Protein AF-A0A420CJJ2-F1 (afdb_monomer_lite)

Sequence (324 aa):
MKLLRGSKLRKAKKGWVDRILINNYKPQQCCGLYFLNCHILAIFIIYKKWEPIKPMKVLTIKESELTCNRLDGGGVPIYYHNGSPFTGIVLRYYDTGELFCEEEYKDGYQEGWFRSYHKNGKKYTEYKAHNNVEYNGTYKNHFIMKEEKIDKIIISLTDVKKNGLYNPDGTYVGFDVRTEDYKENPEWNEFDFKKEVFEELLGDDFGKKDFYYEPNTWEFVVDALENKIRDVLKTMKKVPEEHTKNPMEYLKTYKNEHFDPITNRSIFYEDVKEFLGELYHYNIRENVRDKNLYYFQLFYNHLKSSFKEGFPLYITAATIEDQK

pLDDT: mean 80.11, std 23.22, range [24.59, 98.69]

Structure (mmCIF, N/CA/C/O backbone):
data_AF-A0A420CJJ2-F1
#
_entry.id   AF-A0A420CJJ2-F1
#
loop_
_atom_site.group_PDB
_atom_site.id
_atom_site.type_symbol
_atom_site.label_atom_id
_atom_site.label_alt_id
_atom_site.label_comp_id
_atom_site.label_asym_id
_atom_site.label_entity_id
_atom_site.label_seq_id
_atom_site.pdbx_PDB_ins_code
_atom_site.Cartn_x
_atom_site.Cartn_y
_atom_site.Cartn_z
_atom_site.occupancy
_atom_site.B_iso_or_equiv
_atom_site.auth_seq_id
_atom_site.auth_comp_id
_atom_site.auth_asym_id
_atom_site.auth_atom_id
_atom_site.pdbx_PDB_model_num
ATOM 1 N N . MET A 1 1 ? 39.843 58.908 25.671 1.00 39.31 1 MET A N 1
ATOM 2 C CA . MET A 1 1 ? 40.259 57.739 24.863 1.00 39.31 1 MET A CA 1
ATOM 3 C C . MET A 1 1 ? 39.741 56.476 25.536 1.00 39.31 1 MET A C 1
ATOM 5 O O . MET A 1 1 ? 40.291 56.065 26.546 1.00 39.31 1 MET A O 1
ATOM 9 N N . LYS A 1 2 ? 38.608 55.943 25.061 1.00 29.36 2 LYS A N 1
ATOM 10 C CA . LYS A 1 2 ? 37.943 54.760 25.630 1.00 29.36 2 LYS A CA 1
ATOM 11 C C . LYS A 1 2 ? 38.373 53.507 24.865 1.00 29.36 2 LYS A C 1
ATOM 13 O O . LYS A 1 2 ? 38.201 53.440 23.653 1.00 29.36 2 LYS A O 1
ATOM 18 N N . LEU A 1 3 ? 38.895 52.533 25.607 1.00 29.59 3 LEU A N 1
ATOM 19 C CA . LEU A 1 3 ? 38.973 51.122 25.234 1.00 29.59 3 LEU A CA 1
ATOM 20 C C . LEU A 1 3 ? 37.557 50.564 25.029 1.00 29.59 3 LEU A C 1
ATOM 22 O O . LEU A 1 3 ? 36.696 50.767 25.884 1.00 29.59 3 LEU A O 1
ATOM 26 N N . LEU A 1 4 ? 37.339 49.801 23.957 1.00 29.56 4 LEU A N 1
ATOM 27 C CA . LEU A 1 4 ? 36.192 48.900 23.837 1.00 29.56 4 LEU A CA 1
ATOM 28 C C . LEU A 1 4 ? 36.669 47.501 23.437 1.00 29.56 4 LEU A C 1
ATOM 30 O O . LEU A 1 4 ? 37.229 47.283 22.366 1.00 29.56 4 LEU A O 1
ATOM 34 N N . ARG A 1 5 ? 36.439 46.564 24.361 1.00 30.70 5 ARG A N 1
ATOM 35 C CA . ARG A 1 5 ? 36.446 45.112 24.166 1.00 30.70 5 ARG A CA 1
ATOM 36 C C . ARG A 1 5 ? 35.183 44.691 23.402 1.00 30.70 5 ARG A C 1
ATOM 38 O O . ARG A 1 5 ? 34.125 45.267 23.628 1.00 30.70 5 ARG A O 1
ATOM 45 N N . GLY A 1 6 ? 35.269 43.570 22.682 1.00 27.44 6 GLY A N 1
ATOM 46 C CA . GLY A 1 6 ? 34.213 42.550 22.737 1.00 27.44 6 GLY A CA 1
ATOM 47 C C . GLY A 1 6 ? 33.401 42.263 21.468 1.00 27.44 6 GLY A C 1
ATOM 48 O O . GLY A 1 6 ? 32.432 42.944 21.169 1.00 27.44 6 GLY A O 1
ATOM 49 N N . SER A 1 7 ? 33.712 41.106 20.872 1.00 28.48 7 SER A N 1
ATOM 50 C CA . SER A 1 7 ? 32.794 40.112 20.276 1.00 28.48 7 SER A CA 1
ATOM 51 C C . SER A 1 7 ? 31.912 40.479 19.068 1.00 28.48 7 SER A C 1
ATOM 53 O O . SER A 1 7 ? 30.961 41.243 19.181 1.00 28.48 7 SER A O 1
ATOM 55 N N . LYS A 1 8 ? 32.078 39.730 17.965 1.00 29.11 8 LYS A N 1
ATOM 56 C CA . LYS A 1 8 ? 31.113 38.690 17.541 1.00 29.11 8 LYS A CA 1
ATOM 57 C C . LYS A 1 8 ? 31.640 37.900 16.336 1.00 29.11 8 LYS A C 1
ATOM 59 O O . LYS A 1 8 ? 31.851 38.438 15.257 1.00 29.11 8 LYS A O 1
ATOM 64 N N . LEU A 1 9 ? 31.782 36.590 16.535 1.00 29.95 9 LEU A N 1
ATOM 65 C CA . LEU A 1 9 ? 31.821 35.586 15.476 1.00 29.95 9 LEU A CA 1
ATOM 66 C C . LEU A 1 9 ? 30.550 35.681 14.614 1.00 29.95 9 LEU A C 1
ATOM 68 O O . LEU A 1 9 ? 29.442 35.570 15.138 1.00 29.95 9 LEU A O 1
ATOM 72 N N . ARG A 1 10 ? 30.712 35.776 13.292 1.00 28.12 10 ARG A N 1
ATOM 73 C CA . ARG A 1 10 ? 29.784 35.189 12.314 1.00 28.12 10 ARG A CA 1
ATOM 74 C C . ARG A 1 10 ? 30.603 34.483 11.240 1.00 28.12 10 ARG A C 1
ATOM 76 O O . ARG A 1 10 ? 31.257 35.118 10.423 1.00 28.12 10 ARG A O 1
ATOM 83 N N . LYS A 1 11 ? 30.563 33.150 11.275 1.00 30.25 11 LYS A N 1
ATOM 84 C CA . LYS A 1 11 ? 30.949 32.280 10.161 1.00 30.25 11 LYS A CA 1
ATOM 85 C C . LYS A 1 11 ? 29.928 32.484 9.037 1.00 30.25 11 LYS A C 1
ATOM 87 O O . LYS A 1 11 ? 28.744 32.231 9.250 1.00 30.25 11 LYS A O 1
ATOM 92 N N . ALA A 1 12 ? 30.376 32.932 7.867 1.00 29.89 12 ALA A N 1
ATOM 93 C CA . ALA A 1 12 ? 29.590 32.870 6.638 1.00 29.89 12 ALA A CA 1
ATOM 94 C C . ALA A 1 12 ? 29.767 31.488 5.982 1.00 29.89 12 ALA A C 1
ATOM 96 O O . ALA A 1 12 ? 30.824 30.865 6.082 1.00 29.89 12 ALA A O 1
ATOM 97 N N . LYS A 1 13 ? 28.672 30.989 5.406 1.00 29.28 13 LYS A N 1
ATOM 98 C CA . LYS A 1 13 ? 28.441 29.617 4.940 1.00 29.28 13 LYS A CA 1
ATOM 99 C C . LYS A 1 13 ? 29.244 29.251 3.674 1.00 29.28 13 LYS A C 1
ATOM 101 O O . LYS A 1 13 ? 29.444 30.087 2.802 1.00 29.28 13 LYS A O 1
ATOM 106 N N . LYS A 1 14 ? 29.587 27.952 3.578 1.00 30.50 14 LYS A N 1
ATOM 107 C CA . LYS A 1 14 ? 29.723 27.129 2.347 1.00 30.50 14 LYS A CA 1
ATOM 108 C C . LYS A 1 14 ? 28.663 27.550 1.305 1.00 30.50 14 LYS A C 1
ATOM 110 O O . LYS A 1 14 ? 27.542 27.832 1.707 1.00 30.50 14 LYS A O 1
ATOM 115 N N . GLY A 1 15 ? 28.876 27.601 -0.006 1.00 27.09 15 GLY A N 1
ATOM 116 C CA . GLY A 1 15 ? 29.748 26.819 -0.876 1.00 27.09 15 GLY A CA 1
ATOM 117 C C . GLY A 1 15 ? 28.880 26.270 -2.018 1.00 27.09 15 GLY A C 1
ATOM 118 O O . GLY A 1 15 ? 28.175 25.294 -1.807 1.00 27.09 15 GLY A O 1
ATOM 119 N N . TRP A 1 16 ? 28.923 26.920 -3.182 1.00 26.70 16 TRP A N 1
ATOM 120 C CA . TRP A 1 16 ? 28.579 26.375 -4.501 1.00 26.70 16 TRP A CA 1
ATOM 121 C C . TRP A 1 16 ? 29.676 26.882 -5.439 1.00 26.70 16 TRP A C 1
ATOM 123 O O . TRP A 1 16 ? 29.738 28.070 -5.739 1.00 26.70 16 TRP A O 1
ATOM 133 N N . VAL A 1 17 ? 30.604 25.999 -5.800 1.00 28.16 17 VAL A N 1
ATOM 134 C CA . VAL A 1 17 ? 31.544 26.204 -6.903 1.00 28.16 17 VAL A CA 1
ATOM 135 C C . VAL A 1 17 ? 31.525 24.907 -7.688 1.00 28.16 17 VAL A C 1
ATOM 137 O O . VAL A 1 17 ? 31.925 23.856 -7.179 1.00 28.16 17 VAL A O 1
ATOM 140 N N . ASP A 1 18 ? 31.003 25.006 -8.903 1.00 29.83 18 ASP A N 1
ATOM 141 C CA . ASP A 1 18 ? 31.048 23.957 -9.902 1.00 29.83 18 ASP A CA 1
ATOM 142 C C . ASP A 1 18 ? 32.492 23.528 -10.164 1.00 29.83 18 ASP A C 1
ATOM 144 O O . ASP A 1 18 ? 33.411 24.337 -10.323 1.00 29.83 18 ASP A O 1
ATOM 148 N N . ARG A 1 19 ? 32.687 22.209 -10.186 1.00 27.06 19 ARG A N 1
ATOM 149 C CA . ARG A 1 19 ? 33.950 21.563 -10.535 1.00 27.06 19 ARG A CA 1
ATOM 150 C C . ARG A 1 19 ? 34.220 21.763 -12.022 1.00 27.06 19 ARG A C 1
ATOM 152 O O . ARG A 1 19 ? 33.673 21.039 -12.847 1.00 27.06 19 ARG A O 1
ATOM 159 N N . ILE A 1 20 ? 35.152 22.648 -12.351 1.00 27.83 20 ILE A N 1
ATOM 160 C CA . ILE A 1 20 ? 35.971 22.500 -13.556 1.00 27.83 20 ILE A CA 1
ATOM 161 C C . ILE A 1 20 ? 37.225 21.739 -13.126 1.00 27.83 20 ILE A C 1
ATOM 163 O O . ILE A 1 20 ? 38.051 22.240 -12.364 1.00 27.83 20 ILE A O 1
ATOM 167 N N . LEU A 1 21 ? 37.309 20.477 -13.548 1.00 28.06 21 LEU A N 1
ATOM 168 C CA . LEU A 1 21 ? 38.455 19.613 -13.300 1.00 28.06 21 LEU A CA 1
ATOM 169 C C . LEU A 1 21 ? 39.646 20.025 -14.172 1.00 28.06 21 LEU A C 1
ATOM 171 O O . LEU A 1 21 ? 39.542 20.245 -15.374 1.00 28.06 21 LEU A O 1
ATOM 175 N N . ILE A 1 22 ? 40.774 20.088 -13.478 1.00 33.06 22 ILE A N 1
ATOM 176 C CA . ILE A 1 22 ? 42.148 20.339 -13.893 1.00 33.06 22 ILE A CA 1
ATOM 177 C C . ILE A 1 22 ? 42.654 19.251 -14.854 1.00 33.06 22 ILE A C 1
ATOM 179 O O . ILE A 1 22 ? 42.414 18.070 -14.626 1.00 33.06 22 ILE A O 1
ATOM 183 N N . ASN A 1 23 ? 43.450 19.649 -15.849 1.00 25.92 23 ASN A N 1
ATOM 184 C CA . ASN A 1 23 ? 44.613 18.900 -16.349 1.00 25.92 23 ASN A CA 1
ATOM 185 C C . ASN A 1 23 ? 45.574 19.928 -16.974 1.00 25.92 23 ASN A C 1
ATOM 187 O O . ASN A 1 23 ? 45.262 20.536 -17.988 1.00 25.92 23 ASN A O 1
ATOM 191 N N . ASN A 1 24 ? 46.588 20.385 -16.244 1.00 26.39 24 ASN A N 1
ATOM 192 C CA . ASN A 1 24 ? 47.896 19.767 -15.984 1.00 26.39 24 ASN A CA 1
ATOM 193 C C . ASN A 1 24 ? 48.987 20.432 -16.840 1.00 26.39 24 ASN A C 1
ATOM 195 O O . ASN A 1 24 ? 49.072 20.269 -18.052 1.00 26.39 24 ASN A O 1
ATOM 199 N N . TYR A 1 25 ? 49.804 21.213 -16.138 1.00 29.23 25 TYR A N 1
ATOM 200 C CA . TYR A 1 25 ? 51.009 21.889 -16.594 1.00 29.23 25 TYR A CA 1
ATOM 201 C C . TYR A 1 25 ? 52.119 20.897 -16.990 1.00 29.23 25 TYR A C 1
ATOM 203 O O . TYR A 1 25 ? 52.360 19.916 -16.289 1.00 29.23 25 TYR A O 1
ATOM 211 N N . LYS A 1 26 ? 52.904 21.259 -18.013 1.00 24.59 26 LYS A N 1
ATOM 212 C CA . LYS A 1 26 ? 54.354 21.003 -18.074 1.00 24.59 26 LYS A CA 1
ATOM 213 C C . LYS A 1 26 ? 55.069 22.265 -18.579 1.00 24.59 26 LYS A C 1
ATOM 215 O O . LYS A 1 26 ? 54.868 22.629 -19.734 1.00 24.59 26 LYS A O 1
ATOM 220 N N . PRO A 1 27 ? 55.931 22.910 -17.775 1.00 37.06 27 PRO A N 1
ATOM 221 C CA . PRO A 1 27 ? 56.966 23.800 -18.275 1.00 37.06 27 PRO A CA 1
ATOM 222 C C . PRO A 1 27 ? 58.331 23.139 -18.059 1.00 37.06 27 PRO A C 1
ATOM 224 O O . PRO A 1 27 ? 58.723 22.924 -16.919 1.00 37.06 27 PRO A O 1
ATOM 227 N N . GLN A 1 28 ? 59.057 22.811 -19.129 1.00 29.28 28 GLN A N 1
ATOM 228 C CA . GLN A 1 28 ? 60.513 22.614 -19.093 1.00 29.28 28 GLN A CA 1
ATOM 229 C C . GLN A 1 28 ? 61.032 22.390 -20.516 1.00 29.28 28 GLN A C 1
ATOM 231 O O . GLN A 1 28 ? 60.878 21.312 -21.076 1.00 29.28 28 GLN A O 1
ATOM 236 N N . GLN A 1 29 ? 61.638 23.422 -21.097 1.00 27.70 29 GLN A N 1
ATOM 237 C CA . GLN A 1 29 ? 63.083 23.449 -21.331 1.00 27.70 29 GLN A CA 1
ATOM 238 C C . GLN A 1 29 ? 63.482 24.861 -21.774 1.00 27.70 29 GLN A C 1
ATOM 240 O O . GLN A 1 29 ? 63.144 25.330 -22.857 1.00 27.70 29 GLN A O 1
ATOM 245 N N . CYS A 1 30 ? 64.177 25.547 -20.869 1.00 27.92 30 CYS A N 1
ATOM 246 C CA . CYS A 1 30 ? 64.938 26.747 -21.159 1.00 27.92 30 CYS A CA 1
ATOM 247 C C . CYS A 1 30 ? 66.165 26.346 -21.986 1.00 27.92 30 CYS A C 1
ATOM 249 O O . CYS A 1 30 ? 66.998 25.584 -21.499 1.00 27.92 30 CYS A O 1
ATOM 251 N N . CYS A 1 31 ? 66.317 26.897 -23.187 1.00 28.72 31 CYS A N 1
ATOM 252 C CA . CYS A 1 31 ? 67.628 27.019 -23.815 1.00 28.72 31 CYS A CA 1
ATOM 253 C C . CYS A 1 31 ? 68.135 28.432 -23.529 1.00 28.72 31 CYS A C 1
ATOM 255 O O . CYS A 1 31 ? 67.523 29.418 -23.937 1.00 28.72 31 CYS A O 1
ATOM 257 N N . GLY A 1 32 ? 69.209 28.515 -22.745 1.00 31.67 32 GLY A N 1
ATOM 258 C CA . GLY A 1 32 ? 69.867 29.770 -22.411 1.00 31.67 32 GLY A CA 1
ATOM 259 C C . GLY A 1 32 ? 70.608 30.364 -23.605 1.00 31.67 32 GLY A C 1
ATOM 260 O O . GLY A 1 32 ? 71.115 29.635 -24.452 1.00 31.67 32 GLY A O 1
ATOM 261 N N . LEU A 1 33 ? 70.730 31.690 -23.619 1.00 30.33 33 LEU A N 1
ATOM 262 C CA . LEU A 1 33 ? 71.794 32.378 -24.337 1.00 30.33 33 LEU A CA 1
ATOM 263 C C . LEU A 1 33 ? 72.467 33.377 -23.391 1.00 30.33 33 LEU A C 1
ATOM 265 O O . LEU A 1 33 ? 71.810 34.122 -22.667 1.00 30.33 33 LEU A O 1
ATOM 269 N N . TYR A 1 34 ? 73.795 33.307 -23.386 1.00 29.67 34 TYR A N 1
ATOM 270 C CA . TYR A 1 34 ? 74.729 34.081 -22.581 1.00 29.67 34 TYR A CA 1
ATOM 271 C C . TYR A 1 34 ? 74.623 35.592 -22.839 1.00 29.67 34 TYR A C 1
ATOM 273 O O . TYR A 1 34 ? 74.390 36.035 -23.961 1.00 29.67 34 TYR A O 1
ATOM 281 N N . PHE A 1 35 ? 74.873 36.383 -21.793 1.00 33.84 35 PHE A N 1
ATOM 282 C CA . PHE A 1 35 ? 75.139 37.818 -21.895 1.00 33.84 35 PHE A CA 1
ATOM 283 C C . PHE A 1 35 ? 76.426 38.075 -22.693 1.00 33.84 35 PHE A C 1
ATOM 285 O O . PHE A 1 35 ? 77.476 37.575 -22.297 1.00 33.84 35 PHE A O 1
ATOM 292 N N . LEU A 1 36 ? 76.368 38.937 -23.717 1.00 27.75 36 LEU A N 1
ATOM 293 C CA . LEU A 1 36 ? 77.397 39.956 -23.966 1.00 27.75 36 LEU A CA 1
ATOM 294 C C . LEU A 1 36 ? 76.900 41.056 -24.932 1.00 27.75 36 LEU A C 1
ATOM 296 O O . LEU A 1 36 ? 76.460 40.772 -26.038 1.00 27.75 36 LEU A O 1
ATOM 300 N N . ASN A 1 37 ? 77.075 42.305 -24.489 1.00 31.52 37 ASN A N 1
ATOM 301 C CA . ASN A 1 37 ? 77.208 43.563 -25.236 1.00 31.52 37 ASN A CA 1
ATOM 302 C C . ASN A 1 37 ? 76.042 44.131 -26.077 1.00 31.52 37 ASN A C 1
ATOM 304 O O . ASN A 1 37 ? 75.661 43.634 -27.128 1.00 31.52 37 ASN A O 1
ATOM 308 N N . CYS A 1 38 ? 75.580 45.293 -25.593 1.00 34.97 38 CYS A N 1
ATOM 309 C CA . CYS A 1 38 ? 74.985 46.440 -26.279 1.00 34.97 38 CYS A CA 1
ATOM 310 C C . CYS A 1 38 ? 74.820 46.338 -27.805 1.00 34.97 38 CYS A C 1
ATOM 312 O O . CYS A 1 38 ? 75.812 46.433 -28.516 1.00 34.97 38 CYS A O 1
ATOM 314 N N . HIS A 1 39 ? 73.576 46.365 -28.290 1.00 35.66 39 HIS A N 1
ATOM 315 C CA . HIS A 1 39 ? 73.025 47.388 -29.198 1.00 35.66 39 HIS A CA 1
ATOM 316 C C . HIS A 1 39 ? 71.520 47.127 -29.387 1.00 35.66 39 HIS A C 1
ATOM 318 O O . HIS A 1 39 ? 71.069 45.987 -29.459 1.00 35.66 39 HIS A O 1
ATOM 324 N N . ILE A 1 40 ? 70.734 48.203 -29.384 1.00 43.31 40 ILE A N 1
ATOM 325 C CA . ILE A 1 40 ? 69.269 48.208 -29.437 1.00 43.31 40 ILE A CA 1
ATOM 326 C C . ILE A 1 40 ? 68.796 47.518 -30.725 1.00 43.31 40 ILE A C 1
ATOM 328 O O . ILE A 1 40 ? 68.985 48.048 -31.816 1.00 43.31 40 ILE A O 1
ATOM 332 N N . LEU A 1 41 ? 68.149 46.358 -30.600 1.00 31.59 41 LEU A N 1
ATOM 333 C CA . LEU A 1 41 ? 67.407 45.712 -31.682 1.00 31.59 41 LEU A CA 1
ATOM 334 C C . LEU A 1 41 ? 65.918 45.814 -31.360 1.00 31.59 41 LEU A C 1
ATOM 336 O O . LEU A 1 41 ? 65.400 45.139 -30.471 1.00 31.59 41 LEU A O 1
ATOM 340 N N . ALA A 1 42 ? 65.240 46.718 -32.066 1.00 37.66 42 ALA A N 1
ATOM 341 C CA . ALA A 1 42 ? 63.794 46.843 -32.033 1.00 37.66 42 ALA A CA 1
ATOM 342 C C . ALA A 1 42 ? 63.162 45.530 -32.525 1.00 37.66 42 ALA A C 1
ATOM 344 O O . ALA A 1 42 ? 63.282 45.165 -33.694 1.00 37.66 42 ALA A O 1
ATOM 345 N N . ILE A 1 43 ? 62.495 44.811 -31.623 1.00 34.66 43 ILE A N 1
ATOM 346 C CA . ILE A 1 43 ? 61.718 43.619 -31.961 1.00 34.66 43 ILE A CA 1
ATOM 347 C C . ILE A 1 43 ? 60.394 44.094 -32.569 1.00 34.66 43 ILE A C 1
ATOM 349 O O . ILE A 1 43 ? 59.498 44.547 -31.857 1.00 34.66 43 ILE A O 1
ATOM 353 N N . PHE A 1 44 ? 60.254 43.981 -33.890 1.00 35.38 44 PHE A N 1
ATOM 354 C CA . PHE A 1 44 ? 58.949 44.034 -34.548 1.00 35.38 44 PHE A CA 1
ATOM 355 C C . PHE A 1 44 ? 58.177 42.754 -34.193 1.00 35.38 44 PHE A C 1
ATOM 357 O O . PHE A 1 44 ? 58.376 41.700 -34.796 1.00 35.38 44 PHE A O 1
ATOM 364 N N . ILE A 1 45 ? 57.296 42.831 -33.194 1.00 38.66 45 ILE A N 1
ATOM 365 C CA . ILE A 1 45 ? 56.320 41.771 -32.921 1.00 38.66 45 ILE A CA 1
ATOM 366 C C . ILE A 1 45 ? 55.229 41.879 -33.988 1.00 38.66 45 ILE A C 1
ATOM 368 O O . ILE A 1 45 ? 54.340 42.727 -33.910 1.00 38.66 45 ILE A O 1
ATOM 372 N N . ILE A 1 46 ? 55.293 41.017 -35.002 1.00 40.66 46 ILE A N 1
ATOM 373 C CA . ILE A 1 46 ? 54.164 40.794 -35.904 1.00 40.66 46 ILE A CA 1
ATOM 374 C C . ILE A 1 46 ? 53.090 40.071 -35.085 1.00 40.66 46 ILE A C 1
ATOM 376 O O . ILE A 1 46 ? 53.180 38.866 -34.849 1.00 40.66 46 ILE A O 1
ATOM 380 N N . TYR A 1 47 ? 52.066 40.801 -34.639 1.00 38.41 47 TYR A N 1
ATOM 381 C CA . TYR A 1 47 ? 50.840 40.199 -34.121 1.00 38.41 47 TYR A CA 1
ATOM 382 C C . TYR A 1 47 ? 50.131 39.486 -35.275 1.00 38.41 47 TYR A C 1
ATOM 384 O O . TYR A 1 47 ? 49.317 40.069 -35.993 1.00 38.41 47 TYR A O 1
ATOM 392 N N . LYS A 1 48 ? 50.448 38.205 -35.481 1.00 44.91 48 LYS A N 1
ATOM 393 C CA . LYS A 1 48 ? 49.630 37.335 -36.322 1.00 44.91 48 LYS A CA 1
ATOM 394 C C . LYS A 1 48 ? 48.299 37.159 -35.590 1.00 44.91 48 LYS A C 1
ATOM 396 O O . LYS A 1 48 ? 48.248 36.536 -34.533 1.00 44.91 48 LYS A O 1
ATOM 401 N N . LYS A 1 49 ? 47.250 37.793 -36.119 1.00 38.03 49 LYS A N 1
ATOM 402 C CA . LYS A 1 49 ? 45.870 37.726 -35.627 1.00 38.03 49 LYS A CA 1
ATOM 403 C C . LYS A 1 49 ? 45.514 36.255 -35.368 1.00 38.03 49 LYS A C 1
ATOM 405 O O . LYS A 1 49 ? 45.522 35.448 -36.294 1.00 38.03 49 LYS A O 1
ATOM 410 N N . TRP A 1 50 ? 45.304 35.906 -34.102 1.00 38.00 50 TRP A N 1
ATOM 411 C CA . TRP A 1 50 ? 44.947 34.555 -33.678 1.00 38.00 50 TRP A CA 1
ATOM 412 C C . TRP A 1 50 ? 43.493 34.324 -34.095 1.00 38.00 50 TRP A C 1
ATOM 414 O O . TRP A 1 50 ? 42.586 34.936 -33.532 1.00 38.00 50 TRP A O 1
ATOM 424 N N . GLU A 1 51 ? 43.262 33.522 -35.132 1.00 37.31 51 GLU A N 1
ATOM 425 C CA . GLU A 1 51 ? 41.907 33.065 -35.427 1.00 37.31 51 GLU A CA 1
ATOM 426 C C . GLU A 1 51 ? 41.541 31.958 -34.430 1.00 37.31 51 GLU A C 1
ATOM 428 O O . GLU A 1 51 ? 42.332 31.030 -34.241 1.00 37.31 51 GLU A O 1
ATOM 433 N N . PRO A 1 52 ? 40.376 32.036 -33.762 1.00 38.72 52 PRO A N 1
ATOM 434 C CA . PRO A 1 52 ? 39.936 30.974 -32.872 1.00 38.72 52 PRO A CA 1
ATOM 435 C C . PRO A 1 52 ? 39.782 29.683 -33.680 1.00 38.72 52 PRO A C 1
ATOM 437 O O . PRO A 1 52 ? 39.083 29.649 -34.695 1.00 38.72 52 PRO A O 1
ATOM 440 N N . ILE A 1 53 ? 40.441 28.618 -33.222 1.00 48.72 53 ILE A N 1
ATOM 441 C CA . ILE A 1 53 ? 40.296 27.273 -33.781 1.00 48.72 53 ILE A CA 1
ATOM 442 C C . ILE A 1 53 ? 38.805 26.924 -33.710 1.00 48.72 53 ILE A C 1
ATOM 444 O O . ILE A 1 53 ? 38.248 26.797 -32.618 1.00 48.72 53 ILE A O 1
ATOM 448 N N . LYS A 1 54 ? 38.138 26.816 -34.866 1.00 42.53 54 LYS A N 1
ATOM 449 C CA . LYS A 1 54 ? 36.747 26.350 -34.925 1.00 42.53 54 LYS A CA 1
ATOM 450 C C . LYS A 1 54 ? 36.675 24.986 -34.225 1.00 42.53 54 LYS A C 1
ATOM 452 O O . LYS A 1 54 ? 37.519 24.141 -34.527 1.00 42.53 54 LYS A O 1
ATOM 457 N N . PRO A 1 55 ? 35.710 24.745 -33.316 1.00 43.41 55 PRO A N 1
ATOM 458 C CA . PRO A 1 55 ? 35.575 23.438 -32.689 1.00 43.41 55 PRO A CA 1
ATOM 459 C C . PRO A 1 55 ? 35.377 22.397 -33.791 1.00 43.41 55 PRO A C 1
ATOM 461 O O . PRO A 1 55 ? 34.462 22.503 -34.611 1.00 43.41 55 PRO A O 1
ATOM 464 N N . MET A 1 56 ? 36.296 21.436 -33.856 1.00 54.03 56 MET A N 1
ATOM 465 C CA . MET A 1 56 ? 36.256 20.366 -34.840 1.00 54.03 56 MET A CA 1
ATOM 466 C C . MET A 1 56 ? 35.007 19.530 -34.563 1.00 54.03 56 MET A C 1
ATOM 468 O O . MET A 1 56 ? 34.848 18.991 -33.469 1.00 54.03 56 MET A O 1
ATOM 472 N N . LYS A 1 57 ? 34.084 19.476 -35.526 1.00 66.56 57 LYS A N 1
ATOM 473 C CA . LYS A 1 57 ? 32.868 18.672 -35.411 1.00 66.56 57 LYS A CA 1
ATOM 474 C C . LYS A 1 57 ? 33.288 17.202 -35.352 1.00 66.56 57 LYS A C 1
ATOM 476 O O . LYS A 1 57 ? 33.814 16.687 -36.334 1.00 66.56 57 LYS A O 1
ATOM 481 N N . VAL A 1 58 ? 33.099 16.561 -34.200 1.00 80.56 58 VAL A N 1
ATOM 482 C CA . VAL A 1 58 ? 33.371 15.128 -34.034 1.00 80.56 58 VAL A CA 1
ATOM 483 C C . VAL A 1 58 ? 32.433 14.363 -34.965 1.00 80.56 58 VAL A C 1
ATOM 485 O O . VAL A 1 58 ? 31.229 14.623 -34.990 1.00 80.56 58 VAL A O 1
ATOM 488 N N . LEU A 1 59 ? 32.997 13.480 -35.785 1.00 91.12 59 LEU A N 1
ATOM 489 C CA . LEU A 1 59 ? 32.248 12.683 -36.748 1.00 91.12 59 LEU A CA 1
ATOM 490 C C . LEU A 1 59 ? 31.576 11.513 -36.019 1.00 91.12 59 LEU A C 1
ATOM 492 O O . LEU A 1 59 ? 32.246 10.795 -35.284 1.00 91.12 59 LEU A O 1
ATOM 496 N N . THR A 1 60 ? 30.273 11.321 -36.218 1.00 94.25 60 THR A N 1
ATOM 497 C CA . THR A 1 60 ? 29.491 10.239 -35.600 1.00 94.25 60 THR A CA 1
ATOM 498 C C . THR A 1 60 ? 28.909 9.350 -36.692 1.00 94.25 60 THR A C 1
ATOM 500 O O . THR A 1 60 ? 28.215 9.865 -37.569 1.00 94.25 60 THR A O 1
ATOM 503 N N . ILE A 1 61 ? 29.211 8.050 -36.664 1.00 93.69 61 ILE A N 1
ATOM 504 C CA . ILE A 1 61 ? 28.886 7.091 -37.735 1.00 93.69 61 ILE A CA 1
ATOM 505 C C . ILE A 1 61 ? 28.361 5.778 -37.138 1.00 93.69 61 ILE A C 1
ATOM 507 O O . ILE A 1 61 ? 28.768 5.377 -36.048 1.00 93.69 61 ILE A O 1
ATOM 511 N N . LYS A 1 62 ? 27.450 5.100 -37.844 1.00 95.25 62 LYS A N 1
ATOM 512 C CA . LYS A 1 62 ? 26.991 3.753 -37.473 1.00 95.25 62 LYS A CA 1
ATOM 513 C C . LYS A 1 62 ? 28.072 2.718 -37.772 1.00 95.25 62 LYS A C 1
ATOM 515 O O . LYS A 1 62 ? 28.671 2.766 -38.839 1.00 95.25 62 LYS A O 1
ATOM 520 N N . GLU A 1 63 ? 28.267 1.734 -36.898 1.00 92.81 63 GLU A N 1
ATOM 521 C CA . GLU A 1 63 ? 29.255 0.658 -37.116 1.00 92.81 63 GLU A CA 1
ATOM 522 C C . GLU A 1 63 ? 29.111 -0.016 -38.494 1.00 92.81 63 GLU A C 1
ATOM 524 O O . GLU A 1 63 ? 30.112 -0.289 -39.148 1.00 92.81 63 GLU A O 1
ATOM 529 N N . SER A 1 64 ? 27.880 -0.190 -38.990 1.00 91.06 64 SER A N 1
ATOM 530 C CA . SER A 1 64 ? 27.589 -0.776 -40.309 1.00 91.06 64 SER A CA 1
ATOM 531 C C . SER A 1 64 ? 28.163 -0.005 -41.506 1.00 91.06 64 SER A C 1
ATOM 533 O O . SER A 1 64 ? 28.215 -0.540 -42.609 1.00 91.06 64 SER A O 1
ATOM 535 N N . GLU A 1 65 ? 28.539 1.259 -41.318 1.00 91.50 65 GLU A N 1
ATOM 536 C CA . GLU A 1 65 ? 29.139 2.123 -42.345 1.00 91.50 65 GLU A CA 1
ATOM 537 C C . GLU A 1 65 ? 30.679 2.133 -42.267 1.00 91.50 65 GLU A C 1
ATOM 539 O O . GLU A 1 65 ? 31.348 2.799 -43.061 1.00 91.50 65 GLU A O 1
ATOM 544 N N . LEU A 1 66 ? 31.259 1.398 -41.313 1.00 92.06 66 LEU A N 1
ATOM 545 C CA . LEU A 1 66 ? 32.698 1.261 -41.124 1.00 92.06 66 LEU A CA 1
ATOM 546 C C . LEU A 1 66 ? 33.182 -0.093 -41.637 1.00 92.06 66 LEU A C 1
ATOM 548 O O . LEU A 1 66 ? 32.462 -1.089 -41.659 1.00 92.06 66 LEU A O 1
ATOM 552 N N . THR A 1 67 ? 34.453 -0.142 -42.016 1.00 91.44 67 THR A N 1
ATOM 553 C CA . THR A 1 67 ? 35.131 -1.394 -42.369 1.00 91.44 67 THR A CA 1
ATOM 554 C C . THR A 1 67 ? 36.078 -1.806 -41.248 1.00 91.44 67 THR A C 1
ATOM 556 O O . THR A 1 67 ? 36.863 -0.982 -40.775 1.00 91.44 67 THR A O 1
ATOM 559 N N . CYS A 1 68 ? 36.035 -3.078 -40.851 1.00 86.19 68 CYS A N 1
ATOM 560 C CA . CYS A 1 68 ? 36.969 -3.688 -39.905 1.00 86.19 68 CYS A CA 1
ATOM 561 C C . CYS A 1 68 ? 37.722 -4.822 -40.609 1.00 86.19 68 CYS A C 1
ATOM 563 O O . CYS A 1 68 ? 37.204 -5.923 -40.776 1.00 86.19 68 CYS A O 1
ATOM 565 N N . ASN A 1 69 ? 38.955 -4.547 -41.038 1.00 76.62 69 ASN A N 1
ATOM 566 C CA . ASN A 1 69 ? 39.764 -5.517 -41.789 1.00 76.62 69 ASN A CA 1
ATOM 567 C C . ASN A 1 69 ? 40.552 -6.473 -40.879 1.00 76.62 69 ASN A C 1
ATOM 569 O O . ASN A 1 69 ? 41.073 -7.482 -41.348 1.00 76.62 69 ASN A O 1
ATOM 573 N N . ARG A 1 70 ? 40.691 -6.136 -39.591 1.00 78.94 70 ARG A N 1
ATOM 574 C CA . ARG A 1 70 ? 41.421 -6.922 -38.589 1.00 78.94 70 ARG A CA 1
ATOM 575 C C . ARG A 1 70 ? 40.993 -6.537 -37.175 1.00 78.94 70 ARG A C 1
ATOM 577 O O . ARG A 1 70 ? 40.620 -5.390 -36.935 1.00 78.94 70 ARG A O 1
ATOM 584 N N . LEU A 1 71 ? 41.124 -7.488 -36.257 1.00 81.94 71 LEU A N 1
ATOM 585 C CA . LEU A 1 71 ? 41.113 -7.235 -34.819 1.00 81.94 71 LEU A CA 1
ATOM 586 C C . LEU A 1 71 ? 42.535 -6.894 -34.354 1.00 81.94 71 LEU A C 1
ATOM 588 O O . LEU A 1 71 ? 43.516 -7.256 -35.015 1.00 81.94 71 LEU A O 1
ATOM 592 N N . ASP A 1 72 ? 42.659 -6.196 -33.232 1.00 78.00 72 ASP A N 1
ATOM 593 C CA . ASP A 1 72 ? 43.941 -6.047 -32.550 1.00 78.00 72 ASP A CA 1
ATOM 594 C C . ASP A 1 72 ? 44.357 -7.338 -31.808 1.00 78.00 72 ASP A C 1
ATOM 596 O O . ASP A 1 72 ? 43.670 -8.361 -31.846 1.00 78.00 72 ASP A O 1
ATOM 600 N N . GLY A 1 73 ? 45.503 -7.302 -31.119 1.00 68.19 73 GLY A N 1
ATOM 601 C CA . GLY A 1 73 ? 46.004 -8.445 -30.343 1.00 68.19 73 GLY A CA 1
ATOM 602 C C . GLY A 1 73 ? 45.144 -8.832 -29.130 1.00 68.19 73 GLY A C 1
ATOM 603 O O . GLY A 1 73 ? 45.398 -9.878 -28.537 1.00 68.19 73 GLY A O 1
ATOM 604 N N . GLY A 1 74 ? 44.153 -8.013 -28.764 1.00 68.00 74 GLY A N 1
ATOM 605 C CA . GLY A 1 74 ? 43.195 -8.244 -27.681 1.00 68.00 74 GLY A CA 1
ATOM 606 C C . GLY A 1 74 ? 41.786 -8.610 -28.161 1.00 68.00 74 GLY A C 1
ATOM 607 O O . GLY A 1 74 ? 40.912 -8.832 -27.328 1.00 68.00 74 GLY A O 1
ATOM 608 N N . GLY A 1 75 ? 41.555 -8.701 -29.477 1.00 73.25 75 GLY A N 1
ATOM 609 C CA . GLY A 1 75 ? 40.250 -9.032 -30.055 1.00 73.25 75 GLY A CA 1
ATOM 610 C C . GLY A 1 75 ? 39.306 -7.839 -30.250 1.00 73.25 75 GLY A C 1
ATOM 611 O O . GLY A 1 75 ? 38.124 -8.054 -30.513 1.00 73.25 75 GLY A O 1
ATOM 612 N N . VAL A 1 76 ? 39.796 -6.599 -30.152 1.00 78.50 76 VAL A N 1
ATOM 613 C CA . VAL A 1 76 ? 39.005 -5.376 -30.366 1.00 78.50 76 VAL A CA 1
ATOM 614 C C . VAL A 1 76 ? 39.099 -4.930 -31.838 1.00 78.50 76 VAL A C 1
ATOM 616 O O . VAL A 1 76 ? 40.195 -4.950 -32.410 1.00 78.50 76 VAL A O 1
ATOM 619 N N . PRO A 1 77 ? 37.983 -4.542 -32.487 1.00 81.38 77 PRO A N 1
ATOM 620 C CA . PRO A 1 77 ? 37.979 -4.058 -33.868 1.00 81.38 77 PRO A CA 1
ATOM 621 C C . PRO A 1 77 ? 38.873 -2.836 -34.089 1.00 81.38 77 PRO A C 1
ATOM 623 O O . PRO A 1 77 ? 38.921 -1.931 -33.258 1.00 81.38 77 PRO A O 1
ATOM 626 N N . ILE A 1 78 ? 39.531 -2.779 -35.251 1.00 88.88 78 ILE A N 1
ATOM 627 C CA . ILE A 1 78 ? 40.185 -1.559 -35.741 1.00 88.88 78 ILE A CA 1
ATOM 628 C C . ILE A 1 78 ? 39.351 -1.002 -36.894 1.00 88.88 78 ILE A C 1
ATOM 630 O O . ILE A 1 78 ? 39.282 -1.618 -37.965 1.00 88.88 78 ILE A O 1
ATOM 634 N N . TYR A 1 79 ? 38.729 0.160 -36.686 1.00 92.06 79 TYR A N 1
ATOM 635 C CA . TYR A 1 79 ? 37.798 0.738 -37.657 1.00 92.06 79 TYR A CA 1
ATOM 636 C C . TYR A 1 79 ? 38.464 1.647 -38.683 1.00 92.06 79 TYR A C 1
ATOM 638 O O . TYR A 1 79 ? 39.329 2.470 -38.377 1.00 92.06 79 TYR A O 1
ATOM 646 N N . TYR A 1 80 ? 37.977 1.539 -39.916 1.00 92.38 80 TYR A N 1
ATOM 647 C CA . TYR A 1 80 ? 38.340 2.389 -41.040 1.00 92.38 80 TYR A CA 1
ATOM 648 C C . TYR A 1 80 ? 37.078 2.969 -41.675 1.00 92.38 80 TYR A C 1
ATOM 650 O O . TYR A 1 80 ? 36.063 2.282 -41.800 1.00 92.38 80 TYR A O 1
ATOM 658 N N . HIS A 1 81 ? 37.168 4.213 -42.134 1.00 93.12 81 HIS A N 1
ATOM 659 C CA . HIS A 1 81 ? 36.134 4.881 -42.916 1.00 93.12 81 HIS A CA 1
ATOM 660 C C . HIS A 1 81 ? 36.769 5.407 -44.206 1.00 93.12 81 HIS A C 1
ATOM 662 O O . HIS A 1 81 ? 37.774 6.120 -44.164 1.00 93.12 81 HIS A O 1
ATOM 668 N N . ASN A 1 82 ? 36.223 5.017 -45.362 1.00 90.06 82 ASN A N 1
ATOM 669 C CA . ASN A 1 82 ? 36.754 5.367 -46.689 1.00 90.06 82 ASN A CA 1
ATOM 670 C C . ASN A 1 82 ? 38.257 5.061 -46.859 1.00 90.06 82 ASN A C 1
ATOM 672 O O . ASN A 1 82 ? 39.014 5.854 -47.416 1.00 90.06 82 ASN A O 1
ATOM 676 N N . GLY A 1 83 ? 38.705 3.914 -46.340 1.00 87.50 83 GLY A N 1
ATOM 677 C CA . GLY A 1 83 ? 40.092 3.451 -46.461 1.00 87.50 83 GLY A CA 1
ATOM 678 C C . GLY A 1 83 ? 41.094 4.087 -45.487 1.00 87.50 83 GLY A C 1
ATOM 679 O O . GLY A 1 83 ? 42.250 3.674 -45.478 1.00 87.50 83 GLY A O 1
ATOM 680 N N . SER A 1 84 ? 40.675 5.039 -44.645 1.00 90.50 84 SER A N 1
ATOM 681 C CA . SER A 1 84 ? 41.524 5.657 -43.610 1.00 90.50 84 SER A CA 1
ATOM 682 C C . SER A 1 84 ? 41.117 5.209 -42.200 1.00 90.50 84 SER A C 1
ATOM 684 O O . SER A 1 84 ? 39.924 4.983 -41.982 1.00 90.50 84 SER A O 1
ATOM 686 N N . PRO A 1 85 ? 42.054 5.090 -41.235 1.00 92.19 85 PRO A N 1
ATOM 687 C CA . PRO A 1 85 ? 41.716 4.800 -39.842 1.00 92.19 85 PRO A CA 1
ATOM 688 C C . PRO A 1 85 ? 40.712 5.813 -39.286 1.00 92.19 85 PRO A C 1
ATOM 690 O O . PRO A 1 85 ? 40.851 7.021 -39.494 1.00 92.19 85 PRO A O 1
ATOM 693 N N . PHE A 1 86 ? 39.675 5.320 -38.617 1.00 93.88 86 PHE A N 1
ATOM 694 C CA . PHE A 1 86 ? 38.560 6.149 -38.176 1.00 93.88 86 PHE A CA 1
ATOM 695 C C . PHE A 1 86 ? 38.886 6.920 -36.887 1.00 93.88 86 PHE A C 1
ATOM 697 O O . PHE A 1 86 ? 39.436 6.365 -35.938 1.00 93.88 86 PHE A O 1
ATOM 704 N N . THR A 1 87 ? 38.487 8.193 -36.844 1.00 94.75 87 THR A N 1
ATOM 705 C CA . THR A 1 87 ? 38.507 9.036 -35.641 1.00 94.75 87 THR A CA 1
ATOM 706 C C . THR A 1 87 ? 37.138 9.689 -35.487 1.00 94.75 87 THR A C 1
ATOM 708 O O . THR A 1 87 ? 36.701 10.425 -36.376 1.00 94.75 87 THR A O 1
ATOM 711 N N . GLY A 1 88 ? 36.458 9.426 -34.373 1.00 93.50 88 GLY A N 1
ATOM 712 C CA . GLY A 1 88 ? 35.083 9.867 -34.155 1.00 93.50 88 GLY A CA 1
ATOM 713 C C . GLY A 1 88 ? 34.323 8.991 -33.164 1.00 93.50 88 GLY A C 1
ATOM 714 O O . GLY A 1 88 ? 34.921 8.265 -32.378 1.00 93.50 88 GLY A O 1
ATOM 715 N N . ILE A 1 89 ? 32.996 9.069 -33.208 1.00 95.88 89 ILE A N 1
ATOM 716 C CA . ILE A 1 89 ? 32.091 8.273 -32.378 1.00 95.88 89 ILE A CA 1
ATOM 717 C C . ILE A 1 89 ? 31.435 7.204 -33.250 1.00 95.88 89 ILE A C 1
ATOM 719 O O . ILE A 1 89 ? 30.814 7.524 -34.267 1.00 95.88 89 ILE A O 1
ATOM 723 N N . VAL A 1 90 ? 31.547 5.949 -32.836 1.00 95.94 90 VAL A N 1
ATOM 724 C CA . VAL A 1 90 ? 30.856 4.813 -33.450 1.00 95.94 90 VAL A CA 1
ATOM 725 C C . VAL A 1 90 ? 29.581 4.527 -32.670 1.00 95.94 90 VAL A C 1
ATOM 727 O O . VAL A 1 90 ? 29.614 4.460 -31.443 1.00 95.94 90 VAL A O 1
ATOM 730 N N . LEU A 1 91 ? 28.463 4.359 -33.377 1.00 96.50 91 LEU A N 1
ATOM 731 C CA . LEU A 1 91 ? 27.171 3.994 -32.798 1.00 96.50 91 LEU A CA 1
ATOM 732 C C . LEU A 1 91 ? 26.774 2.575 -33.203 1.00 96.50 91 LEU A C 1
ATOM 734 O O . LEU A 1 91 ? 26.822 2.223 -34.386 1.00 96.50 91 LEU A O 1
ATOM 738 N N . ARG A 1 92 ? 26.303 1.798 -32.229 1.00 95.38 92 ARG A N 1
ATOM 739 C CA . ARG A 1 92 ? 25.675 0.488 -32.444 1.00 95.38 92 ARG A CA 1
ATOM 740 C C . ARG A 1 92 ? 24.254 0.506 -31.934 1.00 95.38 92 ARG A C 1
ATOM 742 O O . ARG A 1 92 ? 23.952 1.191 -30.959 1.00 95.38 92 ARG A O 1
ATOM 749 N N . TYR A 1 93 ? 23.393 -0.261 -32.582 1.00 95.25 93 TYR A N 1
ATOM 750 C CA . TYR A 1 93 ? 21.966 -0.309 -32.292 1.00 95.25 93 TYR A CA 1
ATOM 751 C C . TYR A 1 93 ? 21.540 -1.750 -32.044 1.00 95.25 93 TYR A C 1
ATOM 753 O O . TYR A 1 93 ? 22.142 -2.678 -32.581 1.00 95.25 93 TYR A O 1
ATOM 761 N N . TYR A 1 94 ? 20.498 -1.928 -31.241 1.00 89.25 94 TYR A N 1
ATOM 762 C CA . TYR A 1 94 ? 19.780 -3.193 -31.182 1.00 89.25 94 TYR A CA 1
ATOM 763 C C . TYR A 1 94 ? 19.111 -3.477 -32.534 1.00 89.25 94 TYR A C 1
ATOM 765 O O . TYR A 1 94 ? 18.784 -2.546 -33.270 1.00 89.25 94 TYR A O 1
ATOM 773 N N . ASP A 1 95 ? 18.794 -4.744 -32.813 1.00 89.50 95 ASP A N 1
ATOM 774 C CA . ASP A 1 95 ? 18.006 -5.129 -33.999 1.00 89.50 95 ASP A CA 1
ATOM 775 C C . ASP A 1 95 ? 16.646 -4.411 -34.065 1.00 89.50 95 ASP A C 1
ATOM 777 O O . ASP A 1 95 ? 16.081 -4.208 -35.136 1.00 89.50 95 ASP A O 1
ATOM 781 N N . THR A 1 96 ? 16.125 -4.000 -32.904 1.00 83.94 96 THR A N 1
ATOM 782 C CA . THR A 1 96 ? 14.885 -3.230 -32.749 1.00 83.94 96 THR A CA 1
ATOM 783 C C . THR A 1 96 ? 15.040 -1.729 -33.049 1.00 83.94 96 THR A C 1
ATOM 785 O O . THR A 1 96 ? 14.037 -1.029 -33.168 1.00 83.94 96 THR A O 1
ATOM 788 N N . GLY A 1 97 ? 16.267 -1.239 -33.260 1.00 90.75 97 GLY A N 1
ATOM 789 C CA . GLY A 1 97 ? 16.574 0.120 -33.719 1.00 90.75 97 GLY A CA 1
ATOM 790 C C . GLY A 1 97 ? 16.976 1.120 -32.629 1.00 90.75 97 GLY A C 1
ATOM 791 O O . GLY A 1 97 ? 17.406 2.226 -32.959 1.00 90.75 97 GLY A O 1
ATOM 792 N N . GLU A 1 98 ? 16.878 0.767 -31.346 1.00 94.06 98 GLU A N 1
ATOM 793 C CA . GLU A 1 98 ? 17.318 1.615 -30.232 1.00 94.06 98 GLU A CA 1
ATOM 794 C C . GLU A 1 98 ? 18.846 1.597 -30.075 1.00 94.06 98 GLU A C 1
ATOM 796 O O . GLU A 1 98 ? 19.510 0.621 -30.426 1.00 94.06 98 GLU A O 1
ATOM 801 N N . LEU A 1 99 ? 19.425 2.679 -29.542 1.00 94.69 99 LEU A N 1
ATOM 802 C CA . LEU A 1 99 ? 20.873 2.786 -29.340 1.00 94.69 99 LEU A CA 1
ATOM 803 C C . LEU A 1 99 ? 21.351 1.731 -28.333 1.00 94.69 99 LEU A C 1
ATOM 805 O O . LEU A 1 99 ? 20.888 1.691 -27.196 1.00 94.69 99 LEU A O 1
ATOM 809 N N . PHE A 1 100 ? 22.305 0.905 -28.752 1.00 94.38 100 PHE A N 1
ATOM 810 C CA . PHE A 1 100 ? 22.951 -0.101 -27.918 1.00 94.38 100 PHE A CA 1
ATOM 811 C C . PHE A 1 100 ? 24.201 0.459 -27.242 1.00 94.38 100 PHE A C 1
ATOM 813 O O . PHE A 1 100 ? 24.333 0.351 -26.023 1.00 94.38 100 PHE A O 1
ATOM 820 N N . CYS A 1 101 ? 25.103 1.089 -27.998 1.00 95.38 101 CYS A N 1
ATOM 821 C CA . CYS A 1 101 ? 26.278 1.748 -27.432 1.00 95.38 101 CYS A CA 1
ATOM 822 C C . CYS A 1 101 ? 26.842 2.860 -28.323 1.00 95.38 101 CYS A C 1
ATOM 824 O O . CYS A 1 101 ? 26.599 2.903 -29.530 1.00 95.38 101 CYS A O 1
ATOM 826 N N . GLU A 1 102 ? 27.611 3.744 -27.689 1.00 96.38 102 GLU A N 1
ATOM 827 C CA . GLU A 1 102 ? 28.457 4.752 -28.318 1.00 96.38 102 GLU A CA 1
ATOM 828 C C . GLU A 1 102 ? 29.908 4.594 -27.848 1.00 96.38 102 GLU A C 1
ATOM 830 O O . GLU A 1 102 ? 30.180 4.336 -26.669 1.00 96.38 102 GLU A O 1
ATOM 835 N N . GLU A 1 103 ? 30.841 4.730 -28.785 1.00 95.25 103 GLU A N 1
ATOM 836 C CA . GLU A 1 103 ? 32.256 4.448 -28.560 1.00 95.25 103 GLU A CA 1
ATOM 837 C C . GLU A 1 103 ? 33.139 5.489 -29.236 1.00 95.25 103 GLU A C 1
ATOM 839 O O . GLU A 1 103 ? 33.001 5.750 -30.431 1.00 95.25 103 GLU A O 1
ATOM 844 N N . GLU A 1 104 ? 34.063 6.074 -28.482 1.00 95.44 104 GLU A N 1
ATOM 845 C CA . GLU A 1 104 ? 35.043 7.025 -29.006 1.00 95.44 104 GLU A CA 1
ATOM 846 C C . GLU A 1 104 ? 36.255 6.284 -29.594 1.00 95.44 104 GLU A C 1
ATOM 848 O O . GLU A 1 104 ? 36.838 5.410 -28.952 1.00 95.44 104 GLU A O 1
ATOM 853 N N . TYR A 1 105 ? 36.632 6.649 -30.821 1.00 94.25 105 TYR A N 1
ATOM 854 C CA . TYR A 1 105 ? 37.772 6.104 -31.552 1.00 94.25 105 TYR A CA 1
ATOM 855 C C . TYR A 1 105 ? 38.723 7.211 -32.005 1.00 94.25 105 TYR A C 1
ATOM 857 O O . TYR A 1 105 ? 38.304 8.311 -32.387 1.00 94.25 105 TYR A O 1
ATOM 865 N N . LYS A 1 106 ? 40.011 6.881 -32.038 1.00 94.38 106 LYS A N 1
ATOM 866 C CA . LYS A 1 106 ? 41.089 7.687 -32.596 1.00 94.38 106 LYS A CA 1
ATOM 867 C C . LYS A 1 106 ? 42.059 6.793 -33.359 1.00 94.38 106 LYS A C 1
ATOM 869 O O . LYS A 1 106 ? 42.547 5.798 -32.831 1.00 94.38 106 LYS A O 1
ATOM 874 N N . ASP A 1 107 ? 42.346 7.167 -34.601 1.00 92.81 107 ASP A N 1
ATOM 875 C CA . ASP A 1 107 ? 43.276 6.462 -35.490 1.00 92.81 107 ASP A CA 1
ATOM 876 C C . ASP A 1 107 ? 42.948 4.961 -35.639 1.00 92.81 107 ASP A C 1
ATOM 878 O O . ASP A 1 107 ? 43.828 4.116 -35.803 1.00 92.81 107 ASP A O 1
ATOM 882 N N . GLY A 1 108 ? 41.653 4.635 -35.604 1.00 90.88 108 GLY A N 1
ATOM 883 C CA . GLY A 1 108 ? 41.109 3.283 -35.711 1.00 90.88 108 GLY A CA 1
ATOM 884 C C . GLY A 1 108 ? 41.022 2.510 -34.395 1.00 90.88 108 GLY A C 1
ATOM 885 O O . GLY A 1 108 ? 40.395 1.456 -34.388 1.00 90.88 108 GLY A O 1
ATOM 886 N N . TYR A 1 109 ? 41.576 3.025 -33.295 1.00 92.25 109 TYR A N 1
ATOM 887 C CA . TYR A 1 109 ? 41.554 2.392 -31.972 1.00 92.25 109 TYR A CA 1
ATOM 888 C C . TYR A 1 109 ? 40.550 3.083 -31.052 1.00 92.25 109 TYR A C 1
ATOM 890 O O . TYR A 1 109 ? 40.398 4.301 -31.098 1.00 92.25 109 TYR A O 1
ATOM 898 N N . GLN A 1 110 ? 39.885 2.320 -30.194 1.00 92.69 110 GLN A N 1
ATOM 899 C CA . GLN A 1 110 ? 39.029 2.827 -29.137 1.00 92.69 110 GLN A CA 1
ATOM 900 C C . GLN A 1 110 ? 39.861 3.687 -28.177 1.00 92.69 110 GLN A C 1
ATOM 902 O O . GLN A 1 110 ? 40.807 3.215 -27.538 1.00 92.69 110 GLN A O 1
ATOM 907 N N . GLU A 1 111 ? 39.504 4.962 -28.100 1.00 94.25 111 GLU A N 1
ATOM 908 C CA . GLU A 1 111 ? 40.243 6.005 -27.402 1.00 94.25 111 GLU A CA 1
ATOM 909 C C . GLU A 1 111 ? 39.240 7.016 -26.847 1.00 94.25 111 GLU A C 1
ATOM 911 O O . GLU A 1 111 ? 38.741 7.880 -27.570 1.00 94.25 111 GLU A O 1
ATOM 916 N N . GLY A 1 112 ? 38.950 6.906 -25.551 1.00 93.62 112 GLY A N 1
ATOM 917 C CA . GLY A 1 112 ? 37.950 7.730 -24.884 1.00 93.62 112 GLY A CA 1
ATOM 918 C C . GLY A 1 112 ? 36.827 6.909 -24.266 1.00 93.62 112 GLY A C 1
ATOM 919 O O . GLY A 1 112 ? 37.061 5.826 -23.734 1.00 93.62 112 GLY A O 1
ATOM 920 N N . TRP A 1 113 ? 35.615 7.454 -24.233 1.00 95.12 113 TRP A N 1
ATOM 921 C CA . TRP A 1 113 ? 34.487 6.807 -23.562 1.00 95.12 113 TRP A CA 1
ATOM 922 C C . TRP A 1 113 ? 33.844 5.685 -24.381 1.00 95.12 113 TRP A C 1
ATOM 924 O O . TRP A 1 113 ? 33.534 5.840 -25.559 1.00 95.12 113 TRP A O 1
ATOM 934 N N . PHE A 1 114 ? 33.548 4.592 -23.685 1.00 94.75 114 PHE A N 1
ATOM 935 C CA . PHE A 1 114 ? 32.530 3.612 -24.036 1.00 94.75 114 PHE A CA 1
ATOM 936 C C . PHE A 1 114 ? 31.291 3.866 -23.181 1.00 94.75 114 PHE A C 1
ATOM 938 O O . PHE A 1 114 ? 31.413 3.994 -21.955 1.00 94.75 114 PHE A O 1
ATOM 945 N N . ARG A 1 115 ? 30.101 3.891 -23.786 1.00 95.06 115 ARG A N 1
ATOM 946 C CA . ARG A 1 115 ? 28.824 3.880 -23.057 1.00 95.06 115 ARG A CA 1
ATOM 947 C C . ARG A 1 115 ? 27.841 2.952 -23.750 1.00 95.06 115 ARG A C 1
ATOM 949 O O . ARG A 1 115 ? 27.610 3.083 -24.943 1.00 95.06 115 ARG A O 1
ATOM 956 N N . SER A 1 116 ? 27.232 2.045 -22.998 1.00 94.06 116 SER A N 1
ATOM 957 C CA . SER A 1 116 ? 26.152 1.173 -23.476 1.00 94.06 116 SER A CA 1
ATOM 958 C C . SER A 1 116 ? 24.833 1.504 -22.790 1.00 94.06 116 SER A C 1
ATOM 960 O O . SER A 1 116 ? 24.828 2.126 -21.724 1.00 94.06 116 SER A O 1
ATOM 962 N N . TYR A 1 117 ? 23.723 1.087 -23.392 1.00 90.62 117 TYR A N 1
ATOM 963 C CA . TYR A 1 117 ? 22.364 1.421 -22.974 1.00 90.62 117 TYR A CA 1
ATOM 964 C C . TYR A 1 117 ? 21.435 0.210 -23.082 1.00 90.62 117 TYR A C 1
ATOM 966 O O . TYR A 1 117 ? 21.621 -0.674 -23.918 1.00 90.62 117 TYR A O 1
ATOM 974 N N . HIS A 1 118 ? 20.395 0.184 -22.255 1.00 84.12 118 HIS A N 1
ATOM 975 C CA . HIS A 1 118 ? 19.242 -0.698 -22.428 1.00 84.12 118 HIS A CA 1
ATOM 976 C C . HIS A 1 118 ? 18.359 -0.227 -23.586 1.00 84.12 118 HIS A C 1
ATOM 978 O O . HIS A 1 118 ? 18.408 0.938 -23.974 1.00 84.12 118 HIS A O 1
ATOM 984 N N . LYS A 1 119 ? 17.468 -1.100 -24.076 1.00 83.00 119 LYS A N 1
ATOM 985 C CA . LYS A 1 119 ? 16.459 -0.735 -25.091 1.00 83.00 119 LYS A CA 1
ATOM 986 C C . LYS A 1 119 ? 15.593 0.468 -24.687 1.00 83.00 119 LYS A C 1
ATOM 988 O O . LYS A 1 119 ? 15.150 1.219 -25.539 1.00 83.00 119 LYS A O 1
ATOM 993 N N . ASN A 1 120 ? 15.397 0.694 -23.384 1.00 78.38 120 ASN A N 1
ATOM 994 C CA . ASN A 1 120 ? 14.672 1.857 -22.854 1.00 78.38 120 ASN A CA 1
ATOM 995 C C . ASN A 1 120 ? 15.511 3.157 -22.789 1.00 78.38 120 ASN A C 1
ATOM 997 O O . ASN A 1 120 ? 15.036 4.157 -22.257 1.00 78.38 120 ASN A O 1
ATOM 1001 N N . GLY A 1 121 ? 16.761 3.149 -23.264 1.00 83.94 121 GLY A N 1
ATOM 1002 C CA . GLY A 1 121 ? 17.661 4.305 -23.272 1.00 83.94 121 GLY A CA 1
ATOM 1003 C C . GLY A 1 121 ? 18.394 4.584 -21.953 1.00 83.94 121 GLY A C 1
ATOM 1004 O O . GLY A 1 121 ? 19.244 5.477 -21.914 1.00 83.94 121 GLY A O 1
ATOM 1005 N N . LYS A 1 122 ? 18.131 3.835 -20.870 1.00 83.31 122 LYS A N 1
ATOM 1006 C CA . LYS A 1 122 ? 18.906 3.959 -19.622 1.00 83.31 122 LYS A CA 1
ATOM 1007 C C . LYS A 1 122 ? 20.328 3.430 -19.842 1.00 83.31 122 LYS A C 1
ATOM 1009 O O . LYS A 1 122 ? 20.512 2.383 -20.462 1.00 83.31 122 LYS A O 1
ATOM 1014 N N . LYS A 1 123 ? 21.335 4.143 -19.322 1.00 88.06 123 LYS A N 1
ATOM 1015 C CA . LYS A 1 123 ? 22.740 3.707 -19.370 1.00 88.06 123 LYS A CA 1
ATOM 1016 C C . LYS A 1 123 ? 22.895 2.357 -18.685 1.00 88.06 123 LYS A C 1
ATOM 1018 O O . LYS A 1 123 ? 22.383 2.163 -17.589 1.00 88.06 123 LYS A O 1
ATOM 1023 N N . TYR A 1 124 ? 23.654 1.482 -19.323 1.00 85.81 124 TYR A N 1
ATOM 1024 C CA . TYR A 1 124 ? 23.930 0.138 -18.865 1.00 85.81 124 TYR A CA 1
ATOM 1025 C C . TYR A 1 124 ? 25.359 0.015 -18.301 1.00 85.81 124 TYR A C 1
ATOM 1027 O O . TYR A 1 124 ? 25.553 -0.423 -17.172 1.00 85.81 124 TYR A O 1
ATOM 1035 N N . THR A 1 125 ? 26.382 0.452 -19.030 1.00 90.69 125 THR A N 1
ATOM 1036 C CA . THR A 1 125 ? 27.783 0.428 -18.565 1.00 90.69 125 THR A CA 1
ATOM 1037 C C . THR A 1 125 ? 28.548 1.594 -19.181 1.00 90.69 125 THR A C 1
ATOM 1039 O O . THR A 1 125 ? 28.306 1.924 -20.342 1.00 90.69 125 THR A O 1
ATOM 1042 N N . GLU A 1 126 ? 29.478 2.202 -18.440 1.00 94.44 126 GLU A N 1
ATOM 1043 C CA . GLU A 1 126 ? 30.447 3.158 -18.992 1.00 94.44 126 GLU A CA 1
ATOM 1044 C C . GLU A 1 126 ? 31.870 2.886 -18.493 1.00 94.44 126 GLU A C 1
ATOM 1046 O O . GLU A 1 126 ? 32.075 2.539 -17.332 1.00 94.44 126 GLU A O 1
ATOM 1051 N N . TYR A 1 127 ? 32.857 3.062 -19.368 1.00 94.81 127 TYR A N 1
ATOM 1052 C CA . TYR A 1 127 ? 34.281 3.024 -19.026 1.00 94.81 127 TYR A CA 1
ATOM 1053 C C . TYR A 1 127 ? 35.079 3.883 -20.010 1.00 94.81 127 TYR A C 1
ATOM 1055 O O . TYR A 1 127 ? 34.565 4.280 -21.057 1.00 94.81 127 TYR A O 1
ATOM 1063 N N . LYS A 1 128 ? 36.332 4.204 -19.678 1.00 95.31 128 LYS A N 1
ATOM 1064 C CA . LYS A 1 128 ? 37.269 4.810 -20.630 1.00 95.31 128 LYS A CA 1
ATOM 1065 C C . LYS A 1 128 ? 38.204 3.750 -21.178 1.00 95.31 128 LYS A C 1
ATOM 1067 O O . LYS A 1 128 ? 38.674 2.923 -20.409 1.00 95.31 128 LYS A O 1
ATOM 1072 N N . ALA A 1 129 ? 38.522 3.822 -22.459 1.00 92.62 129 ALA A N 1
ATOM 1073 C CA . ALA A 1 129 ? 39.572 3.042 -23.091 1.00 92.62 129 ALA A CA 1
ATOM 1074 C C . ALA A 1 129 ? 40.717 3.955 -23.544 1.00 92.62 129 ALA A C 1
ATOM 1076 O O . ALA A 1 129 ? 40.497 5.117 -23.897 1.00 92.62 129 ALA A O 1
ATOM 1077 N N . HIS A 1 130 ? 41.933 3.421 -23.529 1.00 92.31 130 HIS A N 1
ATOM 1078 C CA . HIS A 1 130 ? 43.096 4.003 -24.184 1.00 92.31 130 HIS A CA 1
ATOM 1079 C C . HIS A 1 130 ? 43.726 2.930 -25.064 1.00 92.31 130 HIS A C 1
ATOM 1081 O O . HIS A 1 130 ? 44.137 1.884 -24.554 1.00 92.31 130 HIS A O 1
ATOM 1087 N N . ASN A 1 131 ? 43.790 3.181 -26.371 1.00 88.50 131 ASN A N 1
ATOM 1088 C CA . ASN A 1 131 ? 44.312 2.240 -27.359 1.00 88.50 131 ASN A CA 1
ATOM 1089 C C . ASN A 1 131 ? 43.713 0.822 -27.212 1.00 88.50 131 ASN A C 1
ATOM 1091 O O . ASN A 1 131 ? 44.451 -0.143 -27.012 1.00 88.50 131 ASN A O 1
ATOM 1095 N N . ASN A 1 132 ? 42.379 0.716 -27.253 1.00 87.56 132 ASN A N 1
ATOM 1096 C CA . ASN A 1 132 ? 41.597 -0.523 -27.066 1.00 87.56 132 ASN A CA 1
ATOM 1097 C C . ASN A 1 132 ? 41.676 -1.183 -25.679 1.00 87.56 132 ASN A C 1
ATOM 1099 O O . ASN A 1 132 ? 41.022 -2.198 -25.446 1.00 87.56 132 ASN A O 1
ATOM 1103 N N . VAL A 1 133 ? 42.433 -0.622 -24.735 1.00 87.56 133 VAL A N 1
ATOM 1104 C CA . VAL A 1 133 ? 42.557 -1.173 -23.382 1.00 87.56 133 VAL A CA 1
ATOM 1105 C C . VAL A 1 133 ? 41.700 -0.365 -22.420 1.00 87.56 133 VAL A C 1
ATOM 1107 O O . VAL A 1 133 ? 41.831 0.857 -22.340 1.00 87.56 133 VAL A O 1
ATOM 1110 N N . GLU A 1 134 ? 40.837 -1.040 -21.661 1.00 89.69 134 GLU A N 1
ATOM 1111 C CA . GLU A 1 134 ? 40.076 -0.410 -20.582 1.00 89.69 134 GLU A CA 1
ATOM 1112 C C . GLU A 1 134 ? 41.020 0.273 -19.577 1.00 89.69 134 GLU A C 1
ATOM 1114 O O . GLU A 1 134 ? 41.987 -0.305 -19.079 1.00 89.69 134 GLU A O 1
ATOM 1119 N N . TYR A 1 135 ? 40.727 1.528 -19.252 1.00 89.69 135 TYR A N 1
ATOM 1120 C CA . TYR A 1 135 ? 41.445 2.291 -18.250 1.00 89.69 135 TYR A CA 1
ATOM 1121 C C . TYR A 1 135 ? 40.939 1.922 -16.852 1.00 89.69 135 TYR A C 1
ATOM 1123 O O . TYR A 1 135 ? 39.826 2.289 -16.453 1.00 89.69 135 TYR A O 1
ATOM 1131 N N . ASN A 1 136 ? 41.791 1.238 -16.089 1.00 87.12 136 ASN A N 1
ATOM 1132 C CA . ASN A 1 136 ? 41.480 0.757 -14.744 1.00 87.12 136 ASN A CA 1
ATOM 1133 C C . ASN A 1 136 ? 40.845 1.839 -13.852 1.00 87.12 136 ASN A C 1
ATOM 1135 O O . ASN A 1 136 ? 41.332 2.967 -13.746 1.00 87.12 136 ASN A O 1
ATOM 1139 N N . GLY A 1 137 ? 39.757 1.467 -13.173 1.00 86.62 137 GLY A N 1
ATOM 1140 C CA . GLY A 1 137 ? 39.041 2.338 -12.237 1.00 86.62 137 GLY A CA 1
ATOM 1141 C C . GLY A 1 137 ? 38.063 3.326 -12.882 1.00 86.62 137 GLY A C 1
ATOM 1142 O O . GLY A 1 137 ? 37.491 4.153 -12.173 1.00 86.62 137 GLY A O 1
ATOM 1143 N N . THR A 1 138 ? 37.850 3.262 -14.202 1.00 89.94 138 THR A N 1
ATOM 1144 C CA . THR A 1 138 ? 36.811 4.065 -14.881 1.00 89.94 138 THR A CA 1
ATOM 1145 C C . THR A 1 138 ? 35.513 3.308 -15.115 1.00 89.94 138 THR A C 1
ATOM 1147 O O . THR A 1 138 ? 34.492 3.950 -15.362 1.00 89.94 138 THR A O 1
ATOM 1150 N N . TYR A 1 139 ? 35.550 1.981 -15.005 1.00 89.38 139 TYR A N 1
ATOM 1151 C CA . TYR A 1 139 ? 34.395 1.123 -15.185 1.00 89.38 139 TYR A CA 1
ATOM 1152 C C . TYR A 1 139 ? 33.304 1.412 -14.162 1.00 89.38 139 TYR A C 1
ATOM 1154 O O . TYR A 1 139 ? 33.518 1.378 -12.947 1.00 89.38 139 TYR A O 1
ATOM 1162 N N . LYS A 1 140 ? 32.107 1.666 -14.678 1.00 85.56 140 LYS A N 1
ATOM 1163 C CA . LYS A 1 140 ? 30.870 1.739 -13.918 1.00 85.56 140 LYS A CA 1
ATOM 1164 C C . LYS A 1 140 ? 29.852 0.843 -14.587 1.00 85.56 140 LYS A C 1
ATOM 1166 O O . LYS A 1 140 ? 29.456 1.079 -15.728 1.00 85.56 140 LYS A O 1
ATOM 1171 N N . ASN A 1 141 ? 29.391 -0.148 -13.840 1.00 78.56 141 ASN A N 1
ATOM 1172 C CA . ASN A 1 141 ? 28.224 -0.911 -14.224 1.00 78.56 141 ASN A CA 1
ATOM 1173 C C . ASN A 1 141 ? 26.980 -0.236 -13.638 1.00 78.56 141 ASN A C 1
ATOM 1175 O O . ASN A 1 141 ? 26.826 -0.150 -12.419 1.00 78.56 141 ASN A O 1
ATOM 1179 N N . HIS A 1 142 ? 26.108 0.255 -14.512 1.00 68.56 142 HIS A N 1
ATOM 1180 C CA . HIS A 1 142 ? 24.814 0.815 -14.141 1.00 68.56 142 HIS A CA 1
ATOM 1181 C C . HIS A 1 142 ? 23.738 -0.277 -13.981 1.00 68.56 142 HIS A C 1
ATOM 1183 O O . HIS A 1 142 ? 22.617 0.057 -13.613 1.00 68.56 142 HIS A O 1
ATOM 1189 N N . PHE A 1 143 ? 24.070 -1.574 -14.138 1.00 56.47 143 PHE A N 1
ATOM 1190 C CA . PHE A 1 143 ? 23.216 -2.687 -13.681 1.00 56.47 143 PHE A CA 1
ATOM 1191 C C . PHE A 1 143 ? 23.034 -2.763 -12.167 1.00 56.47 143 PHE A C 1
ATOM 1193 O O . PHE A 1 143 ? 22.213 -3.547 -11.708 1.00 56.47 143 PHE A O 1
ATOM 1200 N N . ILE A 1 144 ? 23.697 -1.909 -11.386 1.00 45.84 144 ILE A N 1
ATOM 1201 C CA . ILE A 1 144 ? 23.153 -1.536 -10.080 1.00 45.84 144 ILE A CA 1
ATOM 1202 C C . ILE A 1 144 ? 22.266 -0.299 -10.268 1.00 45.84 144 ILE A C 1
ATOM 1204 O O . ILE A 1 144 ? 22.452 0.743 -9.645 1.00 45.84 144 ILE A O 1
ATOM 1208 N N . MET A 1 145 ? 21.216 -0.449 -11.074 1.00 45.84 145 MET A N 1
ATOM 1209 C CA . MET A 1 145 ? 19.927 -0.146 -10.486 1.00 45.84 145 MET A CA 1
ATOM 1210 C C . MET A 1 145 ? 19.873 -1.127 -9.314 1.00 45.84 145 MET A C 1
ATOM 1212 O O . MET A 1 145 ? 19.840 -2.335 -9.535 1.00 45.84 145 MET A O 1
ATOM 1216 N N . LYS A 1 146 ? 19.923 -0.652 -8.059 1.00 47.94 146 LYS A N 1
ATOM 1217 C CA . LYS A 1 146 ? 19.160 -1.381 -7.035 1.00 47.94 146 LYS A CA 1
ATOM 1218 C C . LYS A 1 146 ? 17.852 -1.688 -7.753 1.00 47.94 146 LYS A C 1
ATOM 1220 O O . LYS A 1 146 ? 17.278 -0.716 -8.249 1.00 47.94 146 LYS A O 1
ATOM 1225 N N . GLU A 1 147 ? 17.458 -2.956 -7.911 1.00 49.31 147 GLU A N 1
ATOM 1226 C CA . GLU A 1 147 ? 16.062 -3.264 -8.242 1.00 49.31 147 GLU A CA 1
ATOM 1227 C C . GLU A 1 147 ? 15.257 -2.247 -7.456 1.00 49.31 147 GLU A C 1
ATOM 1229 O O . GLU A 1 147 ? 15.508 -2.143 -6.250 1.00 49.31 147 GLU A O 1
ATOM 1234 N N . GLU A 1 148 ? 14.559 -1.341 -8.153 1.00 56.84 148 GLU A N 1
ATOM 1235 C CA . GLU A 1 148 ? 14.026 -0.140 -7.522 1.00 56.84 148 GLU A CA 1
ATOM 1236 C C . GLU A 1 148 ? 13.087 -0.661 -6.452 1.00 56.84 148 GLU A C 1
ATOM 1238 O O . GLU A 1 148 ? 12.016 -1.185 -6.747 1.00 56.84 148 GLU A O 1
ATOM 1243 N N . LYS A 1 149 ? 13.608 -0.706 -5.226 1.00 68.25 149 LYS A N 1
ATOM 1244 C CA . LYS A 1 149 ? 13.071 -1.606 -4.230 1.00 68.25 149 LYS A CA 1
ATOM 1245 C C . LYS A 1 149 ? 11.722 -1.024 -3.902 1.00 68.25 149 LYS A C 1
ATOM 1247 O O . LYS A 1 149 ? 11.663 0.114 -3.425 1.00 68.25 149 LYS A O 1
ATOM 1252 N N . ILE A 1 150 ? 10.677 -1.767 -4.240 1.00 74.56 150 ILE A N 1
ATOM 1253 C CA . ILE A 1 150 ? 9.327 -1.369 -3.894 1.00 74.56 150 ILE A CA 1
ATOM 1254 C C . ILE A 1 150 ? 9.326 -1.287 -2.374 1.00 74.56 150 ILE A C 1
ATOM 1256 O O . ILE A 1 150 ? 9.717 -2.220 -1.676 1.00 74.56 150 ILE A O 1
ATOM 1260 N N . ASP A 1 151 ? 9.040 -0.090 -1.893 1.00 81.44 151 ASP A N 1
ATOM 1261 C CA . ASP A 1 151 ? 9.137 0.267 -0.484 1.00 81.44 151 ASP A CA 1
ATOM 1262 C C . ASP A 1 151 ? 7.747 0.140 0.146 1.00 81.44 151 ASP A C 1
ATOM 1264 O O . ASP A 1 151 ? 7.551 -0.456 1.211 1.00 81.44 151 ASP A O 1
ATOM 1268 N N . LYS A 1 152 ? 6.736 0.596 -0.595 1.00 91.81 152 LYS A N 1
ATOM 1269 C CA . LYS A 1 152 ? 5.341 0.627 -0.173 1.00 91.81 152 LYS A CA 1
ATOM 1270 C C . LYS A 1 152 ? 4.396 0.518 -1.366 1.00 91.81 152 LYS A C 1
ATOM 1272 O O . LYS A 1 152 ? 4.770 0.804 -2.503 1.00 91.81 152 LYS A O 1
ATOM 1277 N N . ILE A 1 153 ? 3.156 0.137 -1.091 1.00 95.31 153 ILE A N 1
ATOM 1278 C CA . ILE A 1 153 ? 2.028 0.409 -1.975 1.00 95.31 153 ILE A CA 1
ATOM 1279 C C . ILE A 1 153 ? 1.311 1.677 -1.506 1.00 95.31 153 ILE A C 1
ATOM 1281 O O . ILE A 1 153 ? 1.281 1.992 -0.314 1.00 95.31 153 ILE A O 1
ATOM 1285 N N . ILE A 1 154 ? 0.731 2.399 -2.454 1.00 96.06 154 ILE A N 1
ATOM 1286 C CA . ILE A 1 154 ? 0.011 3.649 -2.222 1.00 96.06 154 ILE A CA 1
ATOM 1287 C C . ILE A 1 154 ? -1.439 3.431 -2.630 1.00 96.06 154 ILE A C 1
ATOM 1289 O O . ILE A 1 154 ? -1.728 3.169 -3.800 1.00 96.06 154 ILE A O 1
ATOM 1293 N N . ILE A 1 155 ? -2.342 3.539 -1.658 1.00 97.75 155 ILE A N 1
ATOM 1294 C CA . ILE A 1 155 ? -3.788 3.446 -1.866 1.00 97.75 155 ILE A CA 1
ATOM 1295 C C . ILE A 1 155 ? -4.324 4.852 -2.118 1.00 97.75 155 ILE A C 1
ATOM 1297 O O . ILE A 1 155 ? -4.182 5.723 -1.261 1.00 97.75 155 ILE A O 1
ATOM 1301 N N . SER A 1 156 ? -4.924 5.100 -3.278 1.00 97.06 156 SER A N 1
ATOM 1302 C CA . SER A 1 156 ? -5.361 6.447 -3.669 1.00 97.06 156 SER A CA 1
ATOM 1303 C C . SER A 1 156 ? -6.599 6.419 -4.563 1.00 97.06 156 SER A C 1
ATOM 1305 O O . SER A 1 156 ? -6.926 5.403 -5.173 1.00 97.06 156 SER A O 1
ATOM 1307 N N . LEU A 1 157 ? -7.298 7.552 -4.627 1.00 96.81 157 LEU A N 1
ATOM 1308 C CA . LEU A 1 157 ? -8.490 7.737 -5.467 1.00 96.81 157 LEU A CA 1
ATOM 1309 C C . LEU A 1 157 ? -8.150 8.329 -6.846 1.00 96.81 157 LEU A C 1
ATOM 1311 O O . LEU A 1 157 ? -9.037 8.591 -7.657 1.00 96.81 157 LEU A O 1
ATOM 1315 N N . THR A 1 158 ? -6.867 8.575 -7.112 1.00 94.50 158 THR A N 1
ATOM 1316 C CA . THR A 1 158 ? -6.358 9.149 -8.359 1.00 94.50 158 THR A CA 1
ATOM 1317 C C . THR A 1 158 ? -5.116 8.391 -8.811 1.00 94.50 158 THR A C 1
ATOM 1319 O O . THR A 1 158 ? -4.416 7.781 -8.011 1.00 94.50 158 THR A O 1
ATOM 1322 N N . ASP A 1 159 ? -4.818 8.444 -10.108 1.00 94.44 159 ASP A N 1
ATOM 1323 C CA . ASP A 1 159 ? -3.582 7.877 -10.640 1.00 94.44 159 ASP A CA 1
ATOM 1324 C C . ASP A 1 159 ? -2.383 8.733 -10.202 1.00 94.44 159 ASP A C 1
ATOM 1326 O O . ASP A 1 159 ? -2.100 9.783 -10.790 1.00 94.44 159 ASP A O 1
ATOM 1330 N N . VAL A 1 160 ? -1.688 8.299 -9.151 1.00 91.94 160 VAL A N 1
ATOM 1331 C CA . VAL A 1 160 ? -0.524 9.011 -8.606 1.00 91.94 160 VAL A CA 1
ATOM 1332 C C . VAL A 1 160 ? 0.697 8.963 -9.523 1.00 91.94 160 VAL A C 1
ATOM 1334 O O . VAL A 1 160 ? 1.526 9.869 -9.460 1.00 91.94 160 VAL A O 1
ATOM 1337 N N . LYS A 1 161 ? 0.805 7.976 -10.424 1.00 88.50 161 LYS A N 1
ATOM 1338 C CA . LYS A 1 161 ? 1.893 7.932 -11.418 1.00 88.50 161 LYS A CA 1
ATOM 1339 C C . LYS A 1 161 ? 1.704 9.003 -12.483 1.00 88.50 161 LYS A C 1
ATOM 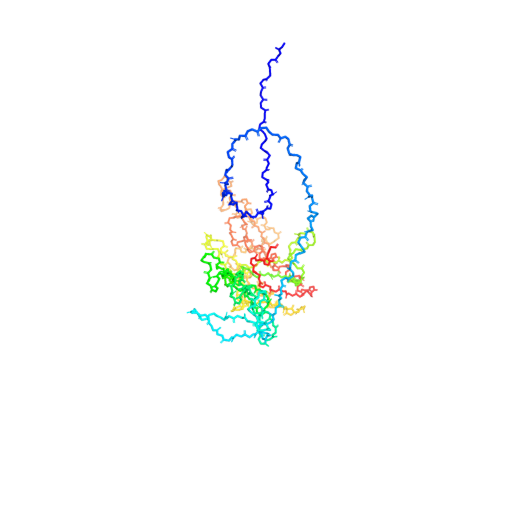1341 O O . LYS A 1 161 ? 2.679 9.562 -12.982 1.00 88.50 161 LYS A O 1
ATOM 1346 N N . LYS A 1 162 ? 0.452 9.322 -12.807 1.00 90.25 162 LYS A N 1
ATOM 1347 C CA . LYS A 1 162 ? 0.111 10.388 -13.753 1.00 90.25 162 LYS A CA 1
ATOM 1348 C C . LYS A 1 162 ? 0.092 11.777 -13.115 1.00 90.25 162 LYS A C 1
ATOM 1350 O O . LYS A 1 162 ? 0.534 12.736 -13.744 1.00 90.25 162 LYS A O 1
ATOM 1355 N N . ASN A 1 163 ? -0.459 11.893 -11.909 1.00 88.69 163 ASN A N 1
ATOM 1356 C CA . ASN A 1 163 ? -0.769 13.189 -11.294 1.00 88.69 163 ASN A CA 1
ATOM 1357 C C . ASN A 1 163 ? 0.243 13.623 -10.224 1.00 88.69 163 ASN A C 1
ATOM 1359 O O . ASN A 1 163 ? 0.206 14.771 -9.787 1.00 88.69 163 ASN A O 1
ATOM 1363 N N . GLY A 1 164 ? 1.149 12.730 -9.823 1.00 89.19 164 GLY A N 1
ATOM 1364 C CA . GLY A 1 164 ? 2.063 12.941 -8.708 1.00 89.19 164 GLY A CA 1
ATOM 1365 C C . GLY A 1 164 ? 1.438 12.603 -7.352 1.00 89.19 164 GLY A C 1
ATOM 1366 O O . GLY A 1 164 ? 0.239 12.361 -7.221 1.00 89.19 164 GLY A O 1
ATOM 1367 N N . LEU A 1 165 ? 2.288 12.583 -6.324 1.00 88.50 165 LEU A N 1
ATOM 1368 C CA . LEU A 1 165 ? 1.925 12.202 -4.953 1.00 88.50 165 LEU A CA 1
ATOM 1369 C C . LEU A 1 165 ? 1.396 13.345 -4.088 1.00 88.50 165 LEU A C 1
ATOM 1371 O O . LEU A 1 165 ? 0.859 13.106 -3.004 1.00 88.50 165 LEU A O 1
ATOM 1375 N N . TYR A 1 166 ? 1.566 14.577 -4.554 1.00 89.50 166 TYR A N 1
ATOM 1376 C CA . TYR A 1 166 ? 1.232 15.778 -3.811 1.00 89.50 166 TYR A CA 1
ATOM 1377 C C . TYR A 1 166 ? 0.318 16.663 -4.642 1.00 89.50 166 TYR A C 1
ATOM 1379 O O . TYR A 1 166 ? 0.586 16.942 -5.812 1.00 89.50 166 TYR A O 1
ATOM 1387 N N . ASN A 1 167 ? -0.743 17.143 -4.007 1.00 86.19 167 ASN A N 1
ATOM 1388 C CA . ASN A 1 167 ? -1.570 18.206 -4.546 1.00 86.19 167 ASN A CA 1
ATOM 1389 C C . ASN A 1 167 ? -0.759 19.514 -4.653 1.00 86.19 167 ASN A C 1
ATOM 1391 O O . ASN A 1 167 ? 0.251 19.679 -3.961 1.00 86.19 167 ASN A O 1
ATOM 1395 N N . PRO A 1 168 ? -1.213 20.496 -5.455 1.00 88.38 168 PRO A N 1
ATOM 1396 C CA . PRO A 1 168 ? -0.540 21.793 -5.581 1.00 88.38 168 PRO A CA 1
ATOM 1397 C C . PRO A 1 168 ? -0.368 22.565 -4.262 1.00 88.38 168 PRO A C 1
ATOM 1399 O O . PRO A 1 168 ? 0.518 23.409 -4.158 1.00 88.38 168 PRO A O 1
ATOM 1402 N N . ASP A 1 169 ? -1.203 22.290 -3.258 1.00 90.31 169 ASP A N 1
ATOM 1403 C CA . ASP A 1 169 ? -1.113 22.866 -1.910 1.00 90.31 169 ASP A CA 1
ATOM 1404 C C . ASP A 1 169 ? -0.120 22.128 -0.987 1.00 90.31 169 ASP A C 1
ATOM 1406 O O . ASP A 1 169 ? 0.074 22.524 0.163 1.00 90.31 169 ASP A O 1
ATOM 1410 N N . GLY A 1 170 ? 0.524 21.070 -1.489 1.00 87.75 170 GLY A N 1
ATOM 1411 C CA . GLY A 1 170 ? 1.474 20.230 -0.764 1.00 87.75 170 GLY A CA 1
ATOM 1412 C C . GLY A 1 170 ? 0.837 19.099 0.044 1.00 87.75 170 GLY A C 1
ATOM 1413 O O . GLY A 1 170 ? 1.558 18.381 0.738 1.00 87.75 170 GLY A O 1
ATOM 1414 N N . THR A 1 171 ? -0.485 18.910 -0.017 1.00 87.75 171 THR A N 1
ATOM 1415 C CA . THR A 1 171 ? -1.148 17.793 0.672 1.00 87.75 171 THR A CA 1
ATOM 1416 C C . THR A 1 171 ? -0.908 16.467 -0.054 1.00 87.75 171 THR A C 1
ATOM 1418 O O . THR A 1 171 ? -0.924 16.401 -1.280 1.00 87.75 171 THR A O 1
ATOM 1421 N N . TYR A 1 172 ? -0.653 15.399 0.706 1.00 89.00 172 TYR A N 1
ATOM 1422 C CA . TYR A 1 172 ? -0.382 14.063 0.168 1.00 89.00 172 TYR A CA 1
ATOM 1423 C C . TYR A 1 172 ? -1.678 13.365 -0.284 1.00 89.00 172 TYR A C 1
ATOM 1425 O O . TYR A 1 172 ? -2.688 13.444 0.414 1.00 89.00 172 TYR A O 1
ATOM 1433 N N . VAL A 1 173 ? -1.651 12.687 -1.438 1.00 86.75 173 VAL A N 1
ATOM 1434 C CA . VAL A 1 173 ? -2.861 12.222 -2.162 1.00 86.75 173 VAL A CA 1
ATOM 1435 C C . VAL A 1 173 ? -3.258 10.764 -1.850 1.00 86.75 173 VAL A C 1
ATOM 1437 O O . VAL A 1 173 ? -4.330 10.314 -2.254 1.00 86.75 173 VAL A O 1
ATOM 1440 N N . GLY A 1 174 ? -2.436 10.013 -1.111 1.00 91.62 174 GLY A N 1
ATOM 1441 C CA . GLY A 1 174 ? -2.663 8.585 -0.861 1.00 91.62 174 GLY A CA 1
ATOM 1442 C C . GLY A 1 174 ? -2.520 8.143 0.593 1.00 91.62 174 GLY A C 1
ATOM 1443 O O . GLY A 1 174 ? -2.241 8.925 1.501 1.00 91.62 174 GLY A O 1
ATOM 1444 N N . PHE A 1 175 ? -2.682 6.842 0.804 1.00 95.19 175 PHE A N 1
ATOM 1445 C CA . PHE A 1 175 ? -2.361 6.160 2.048 1.00 95.19 175 PHE A CA 1
ATOM 1446 C C . PHE A 1 175 ? -1.250 5.154 1.803 1.00 95.19 175 PHE A C 1
ATOM 1448 O O . PHE A 1 175 ? -1.402 4.227 1.008 1.00 95.19 175 PHE A O 1
ATOM 1455 N N . ASP A 1 176 ? -0.167 5.320 2.547 1.00 93.75 176 ASP A N 1
ATOM 1456 C CA . ASP A 1 176 ? 0.966 4.412 2.497 1.00 93.75 176 ASP A CA 1
ATOM 1457 C C . ASP A 1 176 ? 0.653 3.096 3.206 1.00 93.75 176 ASP A C 1
ATOM 1459 O O . ASP A 1 176 ? 0.135 3.079 4.332 1.00 93.75 176 ASP A O 1
ATOM 1463 N N . VAL A 1 177 ? 1.023 1.998 2.551 1.00 94.81 177 VAL A N 1
ATOM 1464 C CA . VAL A 1 177 ? 1.093 0.662 3.137 1.00 94.81 177 VAL A CA 1
ATOM 1465 C C . VAL A 1 177 ? 2.452 0.078 2.784 1.00 94.81 177 VAL A C 1
ATOM 1467 O O . VAL A 1 177 ? 2.754 -0.221 1.633 1.00 94.81 177 VAL A O 1
ATOM 1470 N N . ARG A 1 178 ? 3.307 -0.044 3.788 1.00 91.19 178 ARG A N 1
ATOM 1471 C CA . ARG A 1 178 ? 4.652 -0.609 3.656 1.00 91.19 178 ARG A CA 1
ATOM 1472 C C . ARG A 1 178 ? 4.605 -2.061 3.189 1.00 91.19 178 ARG A C 1
ATOM 1474 O O . ARG A 1 178 ? 3.752 -2.834 3.618 1.00 91.19 178 ARG A O 1
ATOM 1481 N N . THR A 1 179 ? 5.549 -2.424 2.329 1.00 90.56 179 THR A N 1
ATOM 1482 C CA . THR A 1 179 ? 5.671 -3.801 1.817 1.00 90.56 179 THR A CA 1
ATOM 1483 C C . THR A 1 179 ? 6.605 -4.662 2.660 1.00 90.56 179 THR A C 1
ATOM 1485 O O . THR A 1 179 ? 6.501 -5.884 2.649 1.00 90.56 179 THR A O 1
ATOM 1488 N N . GLU A 1 180 ? 7.474 -4.034 3.452 1.00 87.88 180 GLU A N 1
ATOM 1489 C CA . GLU A 1 180 ? 8.411 -4.717 4.333 1.00 87.88 180 GLU A CA 1
ATOM 1490 C C . GLU A 1 180 ? 8.232 -4.333 5.799 1.00 87.88 180 GLU A C 1
ATOM 1492 O O . GLU A 1 180 ? 7.650 -3.305 6.154 1.00 87.88 180 GLU A O 1
ATOM 1497 N N . ASP A 1 181 ? 8.782 -5.184 6.657 1.00 89.06 181 ASP A N 1
ATOM 1498 C CA . ASP A 1 181 ? 8.828 -4.966 8.089 1.00 89.06 181 ASP A CA 1
ATOM 1499 C C . ASP A 1 181 ? 10.014 -4.113 8.525 1.00 89.06 181 ASP A C 1
ATOM 1501 O O . ASP A 1 181 ? 11.115 -4.198 7.968 1.00 89.06 181 ASP A O 1
ATOM 1505 N N . TYR A 1 182 ? 9.809 -3.320 9.580 1.00 85.19 182 TYR A N 1
ATOM 1506 C CA . TYR A 1 182 ? 10.906 -2.635 10.245 1.00 85.19 182 TYR A CA 1
ATOM 1507 C C . TYR A 1 182 ? 11.801 -3.680 10.904 1.00 85.19 182 TYR A C 1
ATOM 1509 O O . TYR A 1 182 ? 11.436 -4.311 11.895 1.00 85.19 182 TYR A O 1
ATOM 1517 N N . LYS A 1 183 ? 12.996 -3.858 10.335 1.00 87.94 183 LYS A N 1
ATOM 1518 C CA . LYS A 1 183 ? 14.013 -4.775 10.868 1.00 87.94 183 LYS A CA 1
ATOM 1519 C C . LYS A 1 183 ? 14.654 -4.242 12.145 1.00 87.94 183 LYS A C 1
ATOM 1521 O O . LYS A 1 183 ? 15.022 -5.021 13.012 1.00 87.94 183 LYS A O 1
ATOM 1526 N N . GLU A 1 184 ? 14.803 -2.922 12.236 1.00 89.38 184 GLU A N 1
ATOM 1527 C CA . GLU A 1 184 ? 15.454 -2.262 13.371 1.00 89.38 184 GLU A CA 1
ATOM 1528 C C . GLU A 1 184 ? 14.518 -2.102 14.575 1.00 89.38 184 GLU A C 1
ATOM 1530 O O . GLU A 1 184 ? 14.991 -2.186 15.702 1.00 89.38 184 GLU A O 1
ATOM 1535 N N . ASN A 1 185 ? 13.207 -1.947 14.340 1.00 85.19 185 ASN A N 1
ATOM 1536 C CA . ASN A 1 185 ? 12.185 -1.791 15.384 1.00 85.19 185 ASN A CA 1
ATOM 1537 C C . ASN A 1 185 ? 11.013 -2.765 15.145 1.00 85.19 185 ASN A C 1
ATOM 1539 O O . ASN A 1 185 ? 9.971 -2.354 14.624 1.00 85.19 185 ASN A O 1
ATOM 1543 N N . PRO A 1 186 ? 11.169 -4.065 15.458 1.00 87.69 186 PRO A N 1
ATOM 1544 C CA . PRO A 1 186 ? 10.149 -5.072 15.178 1.00 87.69 186 PRO A CA 1
ATOM 1545 C C . PRO A 1 186 ? 8.787 -4.796 15.825 1.00 87.69 186 PRO A C 1
ATOM 1547 O O . PRO A 1 186 ? 7.754 -5.167 15.272 1.00 87.69 186 PRO A O 1
ATOM 1550 N N . GLU A 1 187 ? 8.764 -4.103 16.960 1.00 84.75 187 GLU A N 1
ATOM 1551 C CA . GLU A 1 187 ? 7.545 -3.722 17.675 1.00 84.75 187 GLU A CA 1
ATOM 1552 C C . GLU A 1 187 ? 6.668 -2.729 16.889 1.00 84.75 187 GLU A C 1
ATOM 1554 O O . GLU A 1 187 ? 5.472 -2.614 17.143 1.00 84.75 187 GLU A O 1
ATOM 1559 N N . TRP A 1 188 ? 7.223 -2.051 15.876 1.00 83.12 188 TRP A N 1
ATOM 1560 C CA . TRP A 1 188 ? 6.462 -1.182 14.964 1.00 83.12 188 TRP A CA 1
ATOM 1561 C C . TRP A 1 188 ? 5.707 -1.981 13.894 1.00 83.12 188 TRP A C 1
ATOM 1563 O O . TRP A 1 188 ? 4.949 -1.414 13.106 1.00 83.12 188 TRP A O 1
ATOM 1573 N N . ASN A 1 189 ? 5.937 -3.290 13.826 1.00 87.56 189 ASN A N 1
ATOM 1574 C CA . ASN A 1 189 ? 5.243 -4.198 12.919 1.00 87.56 189 ASN A CA 1
ATOM 1575 C C . ASN A 1 189 ? 3.968 -4.755 13.560 1.00 87.56 189 ASN A C 1
ATOM 1577 O O . ASN A 1 189 ? 3.124 -5.302 12.856 1.00 87.56 189 ASN A O 1
ATOM 1581 N N . GLU A 1 190 ? 3.814 -4.611 14.878 1.00 89.19 190 GLU A N 1
ATOM 1582 C CA . GLU A 1 190 ? 2.626 -5.078 15.578 1.00 89.19 190 GLU A CA 1
ATOM 1583 C C . GLU A 1 190 ? 1.397 -4.255 15.178 1.00 89.19 190 GLU A C 1
ATOM 1585 O O . GLU A 1 190 ? 1.408 -3.019 15.191 1.00 89.19 190 GLU A O 1
ATOM 1590 N N . PHE A 1 191 ? 0.305 -4.961 14.872 1.00 92.25 191 PHE A N 1
ATOM 1591 C CA . PHE A 1 191 ? -0.991 -4.363 14.548 1.00 92.25 191 PHE A CA 1
ATOM 1592 C C . PHE A 1 191 ? -0.949 -3.443 13.314 1.00 92.25 191 PHE A C 1
ATOM 1594 O O . PHE A 1 191 ? -1.638 -2.417 13.279 1.00 92.25 191 PHE A O 1
ATOM 1601 N N . ASP A 1 192 ? -0.143 -3.784 12.301 1.00 94.31 192 ASP A N 1
ATOM 1602 C CA . ASP A 1 192 ? -0.165 -3.125 10.987 1.00 94.31 192 ASP A CA 1
ATOM 1603 C C . ASP A 1 192 ? -1.344 -3.645 10.146 1.00 94.31 192 ASP A C 1
ATOM 1605 O O . ASP A 1 192 ? -1.198 -4.345 9.142 1.00 94.31 192 ASP A O 1
ATOM 1609 N N . PHE A 1 193 ? -2.556 -3.300 10.584 1.00 96.81 193 PHE A N 1
ATOM 1610 C CA . PHE A 1 193 ? -3.797 -3.826 10.017 1.00 96.81 193 PHE A CA 1
ATOM 1611 C C . PHE A 1 193 ? -3.975 -3.520 8.526 1.00 96.81 193 PHE A C 1
ATOM 1613 O O . PHE A 1 193 ? -4.611 -4.297 7.817 1.00 96.81 193 PHE A O 1
ATOM 1620 N N . LYS A 1 194 ? -3.415 -2.405 8.030 1.00 96.81 194 LYS A N 1
ATOM 1621 C CA . LYS A 1 194 ? -3.452 -2.100 6.593 1.00 96.81 194 LYS A CA 1
ATOM 1622 C C . LYS A 1 194 ? -2.621 -3.108 5.819 1.00 96.81 194 LYS A C 1
ATOM 1624 O O . LYS A 1 194 ? -3.125 -3.663 4.846 1.00 96.81 194 LYS A O 1
ATOM 1629 N N . LYS A 1 195 ? -1.377 -3.337 6.252 1.00 95.81 195 LYS A N 1
ATOM 1630 C CA . LYS A 1 195 ? -0.498 -4.315 5.616 1.00 95.81 195 LYS A CA 1
ATOM 1631 C C . LYS A 1 195 ? -1.150 -5.692 5.627 1.00 95.81 195 LYS A C 1
ATOM 1633 O O . LYS A 1 195 ? -1.295 -6.264 4.560 1.00 95.81 195 LYS A O 1
ATOM 1638 N N . GLU A 1 196 ? -1.645 -6.149 6.779 1.00 96.56 196 GLU A N 1
ATOM 1639 C CA . GLU A 1 196 ? -2.321 -7.449 6.894 1.00 96.56 196 GLU A CA 1
ATOM 1640 C C . GLU A 1 196 ? -3.460 -7.615 5.875 1.00 96.56 196 GLU A C 1
ATOM 1642 O O . GLU A 1 196 ? -3.526 -8.632 5.191 1.00 96.56 196 GLU A O 1
ATOM 1647 N N . VAL A 1 197 ? -4.344 -6.615 5.745 1.00 98.25 197 VAL A N 1
ATOM 1648 C CA . VAL A 1 197 ? -5.474 -6.693 4.805 1.00 98.25 197 VAL A CA 1
ATOM 1649 C C . VAL A 1 197 ? -5.010 -6.701 3.354 1.00 98.25 197 VAL A C 1
ATOM 1651 O O . VAL A 1 197 ? -5.500 -7.503 2.565 1.00 98.25 197 VAL A O 1
ATOM 1654 N N . PHE A 1 198 ? -4.090 -5.816 2.969 1.00 97.81 198 PHE A N 1
ATOM 1655 C CA . PHE A 1 198 ? -3.657 -5.749 1.572 1.00 97.81 198 PHE A CA 1
ATOM 1656 C C . PHE A 1 198 ? -2.733 -6.902 1.178 1.00 97.81 198 PHE A C 1
ATOM 1658 O O . PHE A 1 198 ? -2.759 -7.318 0.023 1.00 97.81 198 PHE A O 1
ATOM 1665 N N . GLU A 1 199 ? -1.956 -7.441 2.111 1.00 96.19 199 GLU A N 1
ATOM 1666 C CA . GLU A 1 199 ? -1.153 -8.644 1.900 1.00 96.19 199 GLU A CA 1
ATOM 1667 C C . GLU A 1 199 ? -2.063 -9.862 1.670 1.00 96.19 199 GLU A C 1
ATOM 1669 O O . GLU A 1 199 ? -1.845 -10.613 0.722 1.00 96.19 199 GLU A O 1
ATOM 1674 N N . GLU A 1 200 ? -3.150 -9.998 2.439 1.00 97.50 200 GLU A N 1
ATOM 1675 C CA . GLU A 1 200 ? -4.160 -11.046 2.230 1.00 97.50 200 GLU A CA 1
ATOM 1676 C C . GLU A 1 200 ? -4.938 -10.866 0.914 1.00 97.50 200 GLU A C 1
ATOM 1678 O O . GLU A 1 200 ? -5.101 -11.821 0.155 1.00 97.50 200 GLU A O 1
ATOM 1683 N N . LEU A 1 201 ? -5.390 -9.644 0.610 1.00 97.44 201 LEU A N 1
ATOM 1684 C CA . LEU A 1 201 ? -6.178 -9.350 -0.594 1.00 97.44 201 LEU A CA 1
ATOM 1685 C C . LEU A 1 201 ? -5.394 -9.536 -1.894 1.00 97.44 201 LEU A C 1
ATOM 1687 O O . LEU A 1 201 ? -5.962 -9.967 -2.897 1.00 97.44 201 LEU A O 1
ATOM 1691 N N . LEU A 1 202 ? -4.122 -9.134 -1.906 1.00 95.88 202 LEU A N 1
ATOM 1692 C CA . LEU A 1 202 ? -3.306 -9.109 -3.121 1.00 95.88 202 LEU A CA 1
ATOM 1693 C C . LEU A 1 202 ? -2.411 -10.348 -3.245 1.00 95.88 202 LEU A C 1
ATOM 1695 O O . LEU A 1 202 ? -1.937 -10.640 -4.343 1.00 95.88 202 LEU A O 1
ATOM 1699 N N . GLY A 1 203 ? -2.186 -11.084 -2.153 1.00 94.56 203 GLY A N 1
ATOM 1700 C CA . GLY A 1 203 ? -1.408 -12.319 -2.139 1.00 94.56 203 GLY A CA 1
ATOM 1701 C C . GLY A 1 203 ? -0.027 -12.143 -2.768 1.00 94.56 203 GLY A C 1
ATOM 1702 O O . GLY A 1 203 ? 0.706 -11.206 -2.454 1.00 94.56 203 GLY A O 1
ATOM 1703 N N . ASP A 1 204 ? 0.312 -13.019 -3.715 1.00 92.00 204 ASP A N 1
ATOM 1704 C CA . ASP A 1 204 ? 1.604 -12.992 -4.407 1.00 92.00 204 ASP A CA 1
ATOM 1705 C C . ASP A 1 204 ? 1.870 -11.693 -5.170 1.00 92.00 204 ASP A C 1
ATOM 1707 O O . ASP A 1 204 ? 3.027 -11.396 -5.467 1.00 92.00 204 ASP A O 1
ATOM 1711 N N . ASP A 1 205 ? 0.838 -10.921 -5.496 1.00 92.31 205 ASP A N 1
ATOM 1712 C CA . ASP A 1 205 ? 0.972 -9.666 -6.222 1.00 92.31 205 ASP A CA 1
ATOM 1713 C C . ASP A 1 205 ? 1.176 -8.446 -5.301 1.00 92.31 205 ASP A C 1
ATOM 1715 O O . ASP A 1 205 ? 1.441 -7.341 -5.796 1.00 92.31 205 ASP A O 1
ATOM 1719 N N . PHE A 1 206 ? 1.075 -8.621 -3.975 1.00 93.19 206 PHE A N 1
ATOM 1720 C CA . PHE A 1 206 ? 1.295 -7.563 -2.990 1.00 93.19 206 PHE A CA 1
ATOM 1721 C C . PHE A 1 206 ? 2.674 -6.918 -3.187 1.00 93.19 206 PHE A C 1
ATOM 1723 O O . PHE A 1 206 ? 3.712 -7.574 -3.103 1.00 93.19 206 PHE A O 1
ATOM 1730 N N . GLY A 1 207 ? 2.682 -5.617 -3.493 1.00 89.69 207 GLY A N 1
ATOM 1731 C CA . GLY A 1 207 ? 3.917 -4.870 -3.727 1.00 89.69 207 GLY A CA 1
ATOM 1732 C C . GLY A 1 207 ? 4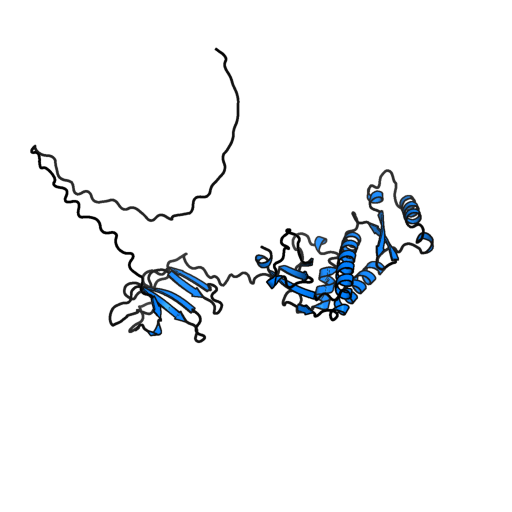.684 -5.268 -4.990 1.00 89.69 207 GLY A C 1
ATOM 1733 O O . GLY A 1 207 ? 5.871 -4.979 -5.057 1.00 89.69 207 GLY A O 1
ATOM 1734 N N . LYS A 1 208 ? 4.059 -5.929 -5.978 1.00 87.81 208 LYS A N 1
ATOM 1735 C CA . LYS A 1 208 ? 4.727 -6.315 -7.243 1.00 87.81 208 LYS A CA 1
ATOM 1736 C C . LYS A 1 208 ? 4.122 -5.685 -8.491 1.00 87.81 208 LYS A C 1
ATOM 1738 O O . LYS A 1 208 ? 4.818 -5.542 -9.494 1.00 87.81 208 LYS A O 1
ATOM 1743 N N . LYS A 1 209 ? 2.842 -5.319 -8.451 1.00 89.25 209 LYS A N 1
ATOM 1744 C CA . LYS A 1 209 ? 2.149 -4.684 -9.575 1.00 89.25 209 LYS A CA 1
ATOM 1745 C C . LYS A 1 209 ? 1.138 -3.654 -9.098 1.00 89.25 209 LYS A C 1
ATOM 1747 O O . LYS A 1 209 ? 0.716 -3.672 -7.944 1.00 89.25 209 LYS A O 1
ATOM 1752 N N . ASP A 1 210 ? 0.755 -2.782 -10.020 1.00 94.56 210 ASP A N 1
ATOM 1753 C CA . ASP A 1 210 ? -0.318 -1.828 -9.793 1.00 94.56 210 ASP A CA 1
ATOM 1754 C C . ASP A 1 210 ? -1.679 -2.486 -10.020 1.00 94.56 210 ASP A C 1
ATOM 1756 O O . ASP A 1 210 ? -1.829 -3.379 -10.860 1.00 94.56 210 ASP A O 1
ATOM 1760 N N . PHE A 1 211 ? -2.684 -1.984 -9.313 1.00 97.38 211 PHE A N 1
ATOM 1761 C CA . PHE A 1 211 ? -4.076 -2.351 -9.511 1.00 97.38 211 PHE A CA 1
ATOM 1762 C C . PHE A 1 211 ? -4.920 -1.105 -9.705 1.00 97.38 211 PHE A C 1
ATOM 1764 O O . PHE A 1 211 ? -4.732 -0.087 -9.036 1.00 97.38 211 PHE A O 1
ATOM 1771 N N . TYR A 1 212 ? -5.890 -1.236 -10.595 1.00 98.12 212 TYR A N 1
ATOM 1772 C CA . TYR A 1 212 ? -6.924 -0.252 -10.826 1.00 98.12 212 TYR A CA 1
ATOM 1773 C C . TYR A 1 212 ? -8.277 -0.942 -10.730 1.00 98.12 212 TYR A C 1
ATOM 1775 O O . TYR A 1 212 ? -8.495 -1.986 -11.351 1.00 98.12 212 TYR A O 1
ATOM 1783 N N . TYR A 1 213 ? -9.173 -0.338 -9.963 1.00 98.25 213 TYR A N 1
ATOM 1784 C CA . TYR A 1 213 ? -10.556 -0.759 -9.861 1.00 98.25 213 TYR A CA 1
ATOM 1785 C C . TYR A 1 213 ? -11.461 0.392 -10.272 1.00 98.25 213 TYR A C 1
ATOM 1787 O O . TYR A 1 213 ? -11.339 1.515 -9.771 1.00 98.25 213 TYR A O 1
ATOM 1795 N N . GLU A 1 214 ? -12.379 0.083 -11.178 1.00 98.06 214 GLU A N 1
ATOM 1796 C CA . GLU A 1 214 ? -13.389 1.017 -11.650 1.00 98.06 214 GLU A CA 1
ATOM 1797 C C . GLU A 1 214 ? -14.302 1.475 -10.494 1.00 98.06 214 GLU A C 1
ATOM 1799 O O . GLU A 1 214 ? -14.462 0.775 -9.483 1.00 98.06 214 GLU A O 1
ATOM 1804 N N . PRO A 1 215 ? -14.944 2.648 -10.626 1.00 98.19 215 PRO A N 1
ATOM 1805 C CA . PRO A 1 215 ? -16.003 3.075 -9.723 1.00 98.19 215 PRO A CA 1
ATOM 1806 C C . PRO A 1 215 ? -17.007 1.964 -9.404 1.00 98.19 215 PRO A C 1
ATOM 1808 O O . PRO A 1 215 ? -17.546 1.320 -10.304 1.00 98.19 215 PRO A O 1
ATOM 1811 N N . ASN A 1 216 ? -17.314 1.793 -8.118 1.00 94.88 216 ASN A N 1
ATOM 1812 C CA . ASN A 1 216 ? -18.286 0.820 -7.608 1.00 94.88 216 ASN A CA 1
ATOM 1813 C C . ASN A 1 216 ? -17.910 -0.668 -7.792 1.00 94.88 216 ASN A C 1
ATOM 1815 O O . ASN A 1 216 ? -18.760 -1.524 -7.559 1.00 94.88 216 ASN A O 1
ATOM 1819 N N . THR A 1 217 ? -16.667 -1.017 -8.162 1.00 98.19 217 THR A N 1
ATOM 1820 C CA . THR A 1 217 ? -16.261 -2.434 -8.335 1.00 98.19 217 THR A CA 1
ATOM 1821 C C . THR A 1 217 ? -15.384 -2.991 -7.215 1.00 98.19 217 THR A C 1
ATOM 1823 O O . THR A 1 217 ? -15.024 -4.165 -7.248 1.00 98.19 217 THR A O 1
ATOM 1826 N N . TRP A 1 218 ? -14.996 -2.170 -6.239 1.00 98.44 218 TRP A N 1
ATOM 1827 C CA . TRP A 1 218 ? -14.019 -2.528 -5.205 1.00 98.44 218 TRP A CA 1
ATOM 1828 C C . TRP A 1 218 ? -14.619 -2.695 -3.800 1.00 98.44 218 TRP A C 1
ATOM 1830 O O . TRP A 1 218 ? -13.907 -2.577 -2.806 1.00 98.44 218 TRP A O 1
ATOM 1840 N N . GLU A 1 219 ? -15.911 -3.029 -3.701 1.00 98.50 219 GLU A N 1
ATOM 1841 C CA . GLU A 1 219 ? -16.599 -3.272 -2.417 1.00 98.50 219 GLU A CA 1
ATOM 1842 C C . GLU A 1 219 ? -15.873 -4.311 -1.552 1.00 98.50 219 GLU A C 1
ATOM 1844 O O . GLU A 1 219 ? -15.728 -4.124 -0.349 1.00 98.50 219 GLU A O 1
ATOM 1849 N N . PHE A 1 220 ? -15.291 -5.337 -2.181 1.00 98.44 220 PHE A N 1
ATOM 1850 C CA . PHE A 1 220 ? -14.527 -6.382 -1.499 1.00 98.44 220 PHE A CA 1
ATOM 1851 C C . PHE A 1 220 ? -13.350 -5.840 -0.662 1.00 98.44 220 PHE A C 1
ATOM 1853 O O . PHE A 1 220 ? -12.999 -6.434 0.356 1.00 98.44 220 PHE A O 1
ATOM 1860 N N . VAL A 1 221 ? -12.744 -4.707 -1.050 1.00 98.50 221 VAL A N 1
ATOM 1861 C CA . VAL A 1 221 ? -11.695 -4.050 -0.251 1.00 98.50 221 VAL A CA 1
ATOM 1862 C C . VAL A 1 221 ? -12.311 -3.423 0.998 1.00 98.50 221 VAL A C 1
ATOM 1864 O O . VAL A 1 221 ? -11.763 -3.557 2.089 1.00 98.50 221 VAL A O 1
ATOM 1867 N N . VAL A 1 222 ? -13.463 -2.759 0.857 1.00 98.56 222 VAL A N 1
ATOM 1868 C CA . VAL A 1 222 ? -14.202 -2.171 1.986 1.00 98.56 222 VAL A CA 1
ATOM 1869 C C . VAL A 1 222 ? -14.628 -3.263 2.966 1.00 98.56 222 VAL A C 1
ATOM 1871 O O . VAL A 1 222 ? -14.434 -3.098 4.173 1.00 98.56 222 VAL A O 1
ATOM 1874 N N . ASP A 1 223 ? -15.128 -4.387 2.456 1.00 98.56 223 ASP A N 1
ATOM 1875 C CA . ASP A 1 223 ? -15.534 -5.540 3.259 1.00 98.56 223 ASP A CA 1
ATOM 1876 C C . ASP A 1 223 ? -14.350 -6.161 4.006 1.00 98.56 223 ASP A C 1
ATOM 1878 O O . ASP A 1 223 ? -14.452 -6.440 5.200 1.00 98.56 223 ASP A O 1
ATOM 1882 N N . ALA A 1 224 ? -13.201 -6.333 3.347 1.00 98.69 224 ALA A N 1
ATOM 1883 C CA . ALA A 1 224 ? -11.999 -6.870 3.984 1.00 98.69 224 ALA A CA 1
ATOM 1884 C C . ALA A 1 224 ? -11.492 -5.971 5.126 1.00 98.69 224 ALA A C 1
ATOM 1886 O O . ALA A 1 224 ? -11.149 -6.459 6.207 1.00 98.69 224 ALA A O 1
ATOM 1887 N N . LEU A 1 225 ? -11.506 -4.649 4.926 1.00 98.69 225 LEU A N 1
ATOM 1888 C CA . LEU A 1 225 ? -11.168 -3.681 5.971 1.00 98.69 225 LEU A CA 1
ATOM 1889 C C . LEU A 1 225 ? -12.165 -3.740 7.139 1.00 98.69 225 LEU A C 1
ATOM 1891 O O . LEU A 1 225 ? -11.749 -3.759 8.300 1.00 98.69 225 LEU A O 1
ATOM 1895 N N . GLU A 1 226 ? -13.470 -3.806 6.852 1.00 98.69 226 GLU A N 1
ATOM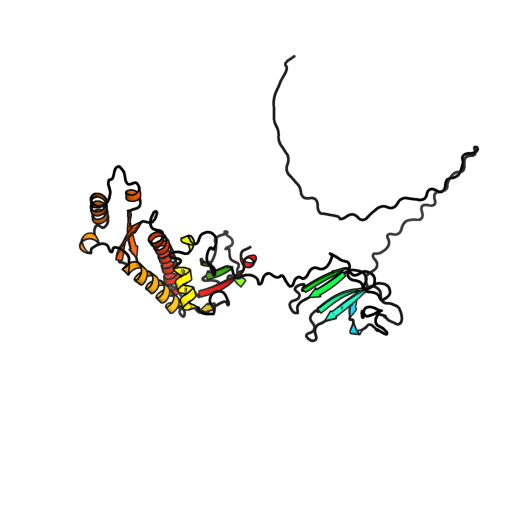 1896 C CA . GLU A 1 226 ? -14.511 -3.925 7.879 1.00 98.69 226 GLU A CA 1
ATOM 1897 C C . GLU A 1 226 ? -14.358 -5.217 8.690 1.00 98.69 226 GLU A C 1
ATOM 1899 O O . GLU A 1 226 ? -14.412 -5.188 9.921 1.00 98.69 226 GLU A O 1
ATOM 1904 N N . ASN A 1 227 ? -14.113 -6.341 8.014 1.00 98.56 227 ASN A N 1
ATOM 1905 C CA . ASN A 1 227 ? -13.903 -7.641 8.643 1.00 98.56 227 ASN A CA 1
ATOM 1906 C C . ASN A 1 227 ? -12.683 -7.626 9.564 1.00 98.56 227 ASN A C 1
ATOM 1908 O O . ASN A 1 227 ? -12.789 -8.066 10.710 1.00 98.56 227 ASN A O 1
ATOM 1912 N N . LYS A 1 228 ? -11.567 -7.025 9.131 1.00 98.50 228 LYS A N 1
ATOM 1913 C CA . LYS A 1 228 ? -10.389 -6.860 9.990 1.00 98.50 228 LYS A CA 1
ATOM 1914 C C . LYS A 1 228 ? -10.711 -6.046 11.245 1.00 98.50 228 LYS A C 1
ATOM 1916 O O . LYS A 1 228 ? -10.306 -6.443 12.335 1.00 98.50 228 LYS A O 1
ATOM 1921 N N . ILE A 1 229 ? -11.480 -4.956 11.132 1.00 98.38 229 ILE A N 1
ATOM 1922 C CA . ILE A 1 229 ? -11.935 -4.190 12.308 1.00 98.38 229 ILE A CA 1
ATOM 1923 C C . ILE A 1 229 ? -12.757 -5.093 13.234 1.00 98.38 229 ILE A C 1
ATOM 1925 O O . ILE A 1 229 ? -12.449 -5.189 14.421 1.00 98.38 229 ILE A O 1
ATOM 1929 N N . ARG A 1 230 ? -13.763 -5.802 12.703 1.00 98.31 230 ARG A N 1
ATOM 1930 C CA . ARG A 1 230 ? -14.614 -6.717 13.487 1.00 98.31 230 ARG A CA 1
ATOM 1931 C C . ARG A 1 230 ? -13.803 -7.791 14.206 1.00 98.31 230 ARG A C 1
ATOM 1933 O O . ARG A 1 230 ? -14.105 -8.104 15.356 1.00 98.31 230 ARG A O 1
ATOM 1940 N N . ASP A 1 231 ? -12.775 -8.330 13.562 1.00 97.94 231 ASP A N 1
ATOM 1941 C CA . ASP A 1 231 ? -11.900 -9.336 14.155 1.00 97.94 231 ASP A CA 1
ATOM 1942 C C . ASP A 1 231 ? -11.083 -8.784 15.321 1.00 97.94 231 ASP A C 1
ATOM 1944 O O . ASP A 1 231 ? -11.045 -9.405 16.386 1.00 97.94 231 ASP A O 1
ATOM 1948 N N . VAL A 1 232 ? -10.502 -7.591 15.178 1.00 96.62 232 VAL A N 1
ATOM 1949 C CA . VAL A 1 232 ? -9.763 -6.950 16.276 1.00 96.62 232 VAL A CA 1
ATOM 1950 C C . VAL A 1 232 ? -10.700 -6.623 17.441 1.00 96.62 232 VAL A C 1
ATOM 1952 O O . VAL A 1 232 ? -10.343 -6.860 18.600 1.00 96.62 232 VAL A O 1
ATOM 1955 N N . LEU A 1 233 ? -11.921 -6.158 17.156 1.00 96.75 233 LEU A N 1
ATOM 1956 C CA . LEU A 1 233 ? -12.923 -5.820 18.174 1.00 96.75 233 LEU A CA 1
ATOM 1957 C C . LEU A 1 233 ? -13.336 -7.013 19.050 1.00 96.75 233 LEU A C 1
ATOM 1959 O O . LEU A 1 233 ? -13.674 -6.804 20.215 1.00 96.75 233 LEU A O 1
ATOM 1963 N N . LYS A 1 234 ? -13.241 -8.261 18.562 1.00 96.25 234 LYS A N 1
ATOM 1964 C CA . LYS A 1 234 ? -13.467 -9.471 19.387 1.00 96.25 234 LYS A CA 1
ATOM 1965 C C . LYS A 1 234 ? -12.505 -9.561 20.576 1.00 96.25 234 LYS A C 1
ATOM 1967 O O . LYS A 1 234 ? -12.814 -10.212 21.569 1.00 96.25 234 LYS A O 1
ATOM 1972 N N . THR A 1 235 ? -11.343 -8.918 20.474 1.00 93.62 235 THR A N 1
ATOM 1973 C CA . THR A 1 235 ? -10.307 -8.893 21.520 1.00 93.62 235 THR A CA 1
ATOM 1974 C C . THR A 1 235 ? -10.410 -7.679 22.445 1.00 93.62 235 THR A C 1
ATOM 1976 O O . THR A 1 235 ? -9.611 -7.537 23.376 1.00 93.62 235 THR A O 1
ATOM 1979 N N . MET A 1 236 ? -11.362 -6.778 22.185 1.00 93.38 236 MET A N 1
ATOM 1980 C CA . MET A 1 236 ? -11.546 -5.543 22.937 1.00 93.38 236 MET A CA 1
ATOM 1981 C C . MET A 1 236 ? -12.686 -5.659 23.943 1.00 93.38 236 MET A C 1
ATOM 1983 O O . MET A 1 236 ? -13.666 -6.378 23.749 1.00 93.38 236 MET A O 1
ATOM 1987 N N . LYS A 1 237 ? -12.579 -4.894 25.032 1.00 92.75 237 LYS A N 1
ATOM 1988 C CA . LYS A 1 237 ? -13.633 -4.814 26.041 1.00 92.75 237 LYS A CA 1
ATOM 1989 C C . LYS A 1 237 ? -14.762 -3.927 25.517 1.00 92.75 237 LYS A C 1
ATOM 1991 O O . LYS A 1 237 ? -14.652 -2.702 25.527 1.00 92.75 237 LYS A O 1
ATOM 1996 N N . LYS A 1 238 ? -15.847 -4.549 25.058 1.00 95.00 238 LYS A N 1
ATOM 1997 C CA . LYS A 1 238 ? -17.073 -3.842 24.666 1.00 95.00 238 LYS A CA 1
ATOM 1998 C C . LYS A 1 238 ? -17.675 -3.118 25.876 1.00 95.00 238 LYS A C 1
ATOM 2000 O O . LYS A 1 238 ? -17.642 -3.639 26.994 1.00 95.00 238 LYS A O 1
ATOM 2005 N N . VAL A 1 239 ? -18.205 -1.916 25.663 1.00 94.38 239 VAL A N 1
ATOM 2006 C CA . VAL A 1 239 ? -18.959 -1.194 26.695 1.00 94.38 239 VAL A CA 1
ATOM 2007 C C . VAL A 1 239 ? -20.316 -1.885 26.873 1.00 94.38 239 VAL A C 1
ATOM 2009 O O . VAL A 1 239 ? -20.987 -2.132 25.869 1.00 94.38 239 VAL A O 1
ATOM 2012 N N . PRO A 1 240 ? -20.729 -2.210 28.113 1.00 92.81 240 PRO A N 1
ATOM 2013 C CA . PRO A 1 240 ? -22.023 -2.837 28.367 1.00 92.81 240 PRO A CA 1
ATOM 2014 C C . PRO A 1 240 ? -23.199 -2.005 27.839 1.00 92.81 240 PRO A C 1
ATOM 2016 O O . PRO A 1 240 ? -23.148 -0.770 27.832 1.00 92.81 240 PRO A O 1
ATOM 2019 N N . GLU A 1 241 ? -24.268 -2.677 27.410 1.00 90.31 241 GLU A N 1
ATOM 2020 C CA . GLU A 1 241 ? -25.420 -2.040 26.759 1.00 90.31 241 GLU A CA 1
ATOM 2021 C C . GLU A 1 241 ? -26.088 -0.988 27.653 1.00 90.31 241 GLU A C 1
ATOM 2023 O O . GLU A 1 241 ? -26.464 0.086 27.176 1.00 90.31 241 GLU A O 1
ATOM 2028 N N . GLU A 1 242 ? -26.158 -1.239 28.960 1.00 91.19 242 GLU A N 1
ATOM 2029 C CA . GLU A 1 242 ? -26.707 -0.328 29.966 1.00 91.19 242 GLU A CA 1
ATOM 2030 C C . GLU A 1 242 ? -25.964 1.016 30.035 1.00 91.19 242 GLU A C 1
ATOM 2032 O O . GLU A 1 242 ? -26.556 2.039 30.386 1.00 91.19 242 GLU A O 1
ATOM 2037 N N . HIS A 1 243 ? -24.691 1.040 29.634 1.00 89.50 243 HIS A N 1
ATOM 2038 C CA . HIS A 1 243 ? -23.846 2.229 29.650 1.00 89.50 243 HIS A CA 1
ATOM 2039 C C . HIS A 1 243 ? -23.744 2.930 28.291 1.00 89.50 243 HIS A C 1
ATOM 2041 O O . HIS A 1 243 ? -23.103 3.974 28.196 1.00 89.50 243 HIS A O 1
ATOM 2047 N N . THR A 1 244 ? -24.409 2.433 27.244 1.00 86.50 244 THR A N 1
ATOM 2048 C CA . THR A 1 244 ? -24.359 3.041 25.898 1.00 86.50 244 THR A CA 1
ATOM 2049 C C . THR A 1 244 ? -24.862 4.484 25.864 1.00 86.50 244 THR A C 1
ATOM 2051 O O . THR A 1 244 ? -24.319 5.310 25.134 1.00 86.50 244 THR A O 1
ATOM 2054 N N . LYS A 1 245 ? -25.860 4.823 26.690 1.00 89.75 245 LYS A N 1
ATOM 2055 C CA . LYS A 1 245 ? -26.395 6.193 26.803 1.00 89.75 245 LYS A CA 1
ATOM 2056 C C . LYS A 1 245 ? -25.506 7.127 27.625 1.00 89.75 245 LYS A C 1
ATOM 2058 O O . LYS A 1 245 ? -25.625 8.341 27.489 1.00 89.75 245 LYS A O 1
ATOM 2063 N N . ASN A 1 246 ? -24.650 6.578 28.487 1.00 91.56 246 ASN A N 1
ATOM 2064 C CA . ASN A 1 246 ? -23.749 7.343 29.344 1.00 91.56 246 ASN A CA 1
ATOM 2065 C C . ASN A 1 246 ? -22.384 6.638 29.491 1.00 91.56 246 ASN A C 1
ATOM 2067 O O . ASN A 1 246 ? -22.023 6.176 30.577 1.00 91.56 246 ASN A O 1
ATOM 2071 N N . PRO A 1 247 ? -21.591 6.547 28.410 1.00 92.12 247 PRO A N 1
ATOM 2072 C CA . PRO A 1 247 ? -20.338 5.788 28.417 1.00 92.12 247 PRO A CA 1
ATOM 2073 C C . PRO A 1 247 ? -19.281 6.379 29.356 1.00 92.12 247 PRO A C 1
ATOM 2075 O O . PRO A 1 247 ? -18.383 5.676 29.817 1.00 92.12 247 PRO A O 1
ATOM 2078 N N . MET A 1 248 ? -19.392 7.668 29.684 1.00 91.50 248 MET A N 1
ATOM 2079 C CA . MET A 1 248 ? -18.490 8.328 30.629 1.00 91.50 248 MET A CA 1
ATOM 2080 C C . MET A 1 248 ? -18.729 7.888 32.074 1.00 91.50 248 MET A C 1
ATOM 2082 O O . MET A 1 248 ? -17.791 7.886 32.870 1.00 91.50 248 MET A O 1
ATOM 2086 N N . GLU A 1 249 ? -19.948 7.471 32.416 1.00 93.31 249 GLU A N 1
ATOM 2087 C CA . GLU A 1 249 ? -20.235 6.859 33.714 1.00 93.31 249 GLU A CA 1
ATOM 2088 C C . GLU A 1 249 ? -19.556 5.496 33.841 1.00 93.31 249 GLU A C 1
ATOM 2090 O O . GLU A 1 249 ? -18.857 5.267 34.825 1.00 93.31 249 GLU A O 1
ATOM 2095 N N . TYR A 1 250 ? -19.660 4.647 32.812 1.00 93.31 250 TYR A N 1
ATOM 2096 C CA . TYR A 1 250 ? -18.900 3.395 32.734 1.00 93.31 250 TYR A CA 1
ATOM 2097 C C . TYR A 1 250 ? -17.403 3.635 32.920 1.00 93.31 250 TYR A C 1
ATOM 2099 O O . TYR A 1 250 ? -16.761 2.986 33.747 1.00 93.31 250 TYR A O 1
ATOM 2107 N N . LEU A 1 251 ? -16.852 4.600 32.181 1.00 92.38 251 LEU A N 1
ATOM 2108 C CA . LEU A 1 251 ? -15.429 4.902 32.231 1.00 92.38 251 LEU A CA 1
ATOM 2109 C C . LEU A 1 251 ? -15.009 5.380 33.624 1.00 92.38 251 LEU A C 1
ATOM 2111 O O . LEU A 1 251 ? -13.967 4.967 34.127 1.00 92.38 251 LEU A O 1
ATOM 2115 N N . LYS A 1 252 ? -15.824 6.222 34.269 1.00 91.62 252 LYS A N 1
ATOM 2116 C CA . LYS A 1 252 ? -15.585 6.688 35.638 1.00 91.62 252 LYS A CA 1
ATOM 2117 C C . LYS A 1 252 ? -15.574 5.526 36.632 1.00 91.62 252 LYS A C 1
ATOM 2119 O O . LYS A 1 252 ? -14.658 5.449 37.448 1.00 91.62 252 LYS A O 1
ATOM 2124 N N . THR A 1 253 ? -16.562 4.636 36.562 1.00 91.44 253 THR A N 1
ATOM 2125 C CA . THR A 1 253 ? -16.647 3.450 37.428 1.00 91.44 253 THR A CA 1
ATOM 2126 C C . THR A 1 253 ? -15.434 2.550 37.228 1.00 91.44 253 THR A C 1
ATOM 2128 O O . THR A 1 253 ? -14.720 2.257 38.184 1.00 91.44 253 THR A O 1
ATOM 2131 N N . TYR A 1 254 ? -15.115 2.226 35.976 1.00 90.81 254 TYR A N 1
ATOM 2132 C CA . TYR A 1 254 ? -13.962 1.401 35.636 1.00 90.81 254 TYR A CA 1
ATOM 2133 C C . TYR A 1 254 ? -12.641 1.999 36.142 1.00 90.81 254 TYR A C 1
ATOM 2135 O O . TYR A 1 254 ? -11.832 1.289 36.742 1.00 90.81 254 TYR A O 1
ATOM 2143 N N . LYS A 1 255 ? -12.446 3.312 35.959 1.00 90.88 255 LYS A N 1
ATOM 2144 C CA . LYS A 1 255 ? -11.266 4.041 36.441 1.00 90.88 255 LYS A CA 1
ATOM 2145 C C . LYS A 1 255 ? -11.090 3.917 37.953 1.00 90.88 255 LYS A C 1
ATOM 2147 O O . LYS A 1 255 ? -9.986 3.635 38.402 1.00 90.88 255 LYS A O 1
ATOM 2152 N N . ASN A 1 256 ? -12.169 4.080 38.717 1.00 90.25 256 ASN A N 1
ATOM 2153 C CA . ASN A 1 256 ? -12.133 3.977 40.178 1.00 90.25 256 ASN A CA 1
ATOM 2154 C C . ASN A 1 256 ? -11.850 2.550 40.674 1.00 90.25 256 ASN A C 1
ATOM 2156 O O . ASN A 1 256 ? -11.273 2.383 41.743 1.00 90.25 256 ASN A O 1
ATOM 2160 N N . GLU A 1 257 ? -12.277 1.531 39.927 1.00 91.19 257 GLU A N 1
ATOM 2161 C CA . GLU A 1 257 ? -12.092 0.121 40.295 1.00 91.19 257 GLU A CA 1
ATOM 2162 C C . GLU A 1 257 ? -10.690 -0.410 39.966 1.00 91.19 257 GLU A C 1
ATOM 2164 O O . GLU A 1 257 ? -10.185 -1.278 40.674 1.00 91.19 257 GLU A O 1
ATOM 2169 N N . HIS A 1 258 ? -10.068 0.086 38.891 1.00 88.81 258 HIS A N 1
ATOM 2170 C CA . HIS A 1 258 ? -8.848 -0.511 38.329 1.00 88.81 258 HIS A CA 1
ATOM 2171 C C . HIS A 1 258 ? -7.596 0.353 38.516 1.00 88.81 258 HIS A C 1
ATOM 2173 O O . HIS A 1 258 ? -6.483 -0.144 38.338 1.00 88.81 258 HIS A O 1
ATOM 2179 N N . PHE A 1 259 ? -7.743 1.632 38.871 1.00 88.81 259 PHE A N 1
ATOM 2180 C CA . PHE A 1 259 ? -6.618 2.554 38.985 1.00 88.81 259 PHE A CA 1
ATOM 2181 C C . PHE A 1 259 ? -6.652 3.330 40.298 1.00 88.81 259 PHE A C 1
ATOM 2183 O O . PHE A 1 259 ? -7.692 3.820 40.729 1.00 88.81 259 PHE A O 1
ATOM 2190 N N . ASP A 1 260 ? -5.474 3.520 40.890 1.00 85.50 260 ASP A N 1
ATOM 2191 C CA . ASP A 1 260 ? -5.277 4.533 41.920 1.00 85.50 260 ASP A CA 1
ATOM 2192 C C . ASP A 1 260 ? -5.077 5.901 41.234 1.00 85.50 260 ASP A C 1
ATOM 2194 O O . ASP A 1 260 ? -4.095 6.084 40.502 1.00 85.50 260 ASP A O 1
ATOM 2198 N N . PRO A 1 261 ? -5.980 6.875 41.452 1.00 79.06 261 PRO A N 1
ATOM 2199 C CA . PRO A 1 261 ? -5.935 8.173 40.783 1.00 79.06 261 PRO A CA 1
ATOM 2200 C C . PRO A 1 261 ? -4.704 9.020 41.143 1.00 79.06 261 PRO A C 1
ATOM 2202 O O . PRO A 1 261 ? -4.421 9.996 40.446 1.00 79.06 261 PRO A O 1
ATOM 2205 N N . ILE A 1 262 ? -3.975 8.686 42.212 1.00 81.12 262 ILE A N 1
ATOM 2206 C CA . ILE A 1 262 ? -2.787 9.428 42.657 1.00 81.12 262 ILE A CA 1
ATOM 2207 C C . ILE A 1 262 ? -1.523 8.897 41.974 1.00 81.12 262 ILE A C 1
ATOM 2209 O O . ILE A 1 262 ? -0.632 9.673 41.620 1.00 81.12 262 ILE A O 1
ATOM 2213 N N . THR A 1 263 ? -1.433 7.581 41.784 1.00 83.19 263 THR A N 1
ATOM 2214 C CA . THR A 1 263 ? -0.195 6.918 41.351 1.00 83.19 263 THR A CA 1
ATOM 2215 C C . THR A 1 263 ? -0.203 6.520 39.874 1.00 83.19 263 THR A C 1
ATOM 2217 O O . THR A 1 263 ? 0.853 6.559 39.235 1.00 83.19 263 THR A O 1
ATOM 2220 N N . ASN A 1 264 ? -1.370 6.242 39.280 1.00 83.0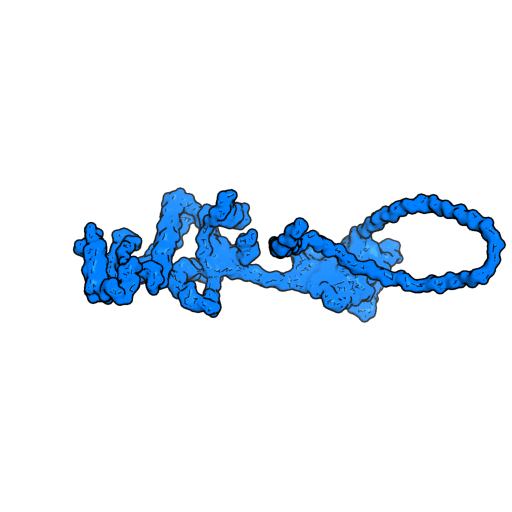6 264 ASN A N 1
ATOM 2221 C CA . ASN A 1 264 ? -1.465 5.766 37.898 1.00 83.06 264 ASN A CA 1
ATOM 2222 C C . ASN A 1 264 ? -1.760 6.889 36.901 1.00 83.06 264 ASN A C 1
ATOM 2224 O O . ASN A 1 264 ? -2.905 7.278 36.685 1.00 83.06 264 ASN A O 1
ATOM 2228 N N . ARG A 1 265 ? -0.726 7.355 36.190 1.00 81.38 265 ARG A N 1
ATOM 2229 C CA . ARG A 1 265 ? -0.889 8.329 35.089 1.00 81.38 265 ARG A CA 1
ATOM 2230 C C . ARG A 1 265 ? -1.619 7.757 33.864 1.00 81.38 265 ARG A C 1
ATOM 2232 O O . ARG A 1 265 ? -2.143 8.539 33.075 1.00 81.38 265 ARG A O 1
ATOM 2239 N N . SER A 1 266 ? -1.690 6.435 33.723 1.00 79.56 266 SER A N 1
ATOM 2240 C CA . SER A 1 266 ? -2.409 5.736 32.646 1.00 79.56 266 SER A CA 1
ATOM 2241 C C . SER A 1 266 ? -3.902 6.068 32.601 1.00 79.56 266 SER A C 1
ATOM 2243 O O . SER A 1 266 ? -4.503 6.104 31.530 1.00 79.56 266 SER A O 1
ATOM 2245 N N . ILE A 1 267 ? -4.484 6.417 33.755 1.00 83.62 267 ILE A N 1
ATOM 2246 C CA . ILE A 1 267 ? -5.908 6.741 33.928 1.00 83.62 267 ILE A CA 1
ATOM 2247 C C . ILE A 1 267 ? -6.399 7.872 33.004 1.00 83.62 267 ILE A C 1
ATOM 2249 O O . ILE A 1 267 ? -7.587 7.952 32.680 1.00 83.62 267 ILE A O 1
ATOM 2253 N N . PHE A 1 268 ? -5.496 8.760 32.573 1.00 84.00 268 PHE A N 1
ATOM 2254 C CA . PHE A 1 268 ? -5.816 9.883 31.689 1.00 84.00 268 PHE A CA 1
ATOM 2255 C C . PHE A 1 268 ? -5.998 9.471 30.225 1.00 84.00 268 PHE A C 1
ATOM 2257 O O . PHE A 1 268 ? -6.521 10.269 29.451 1.00 84.00 268 PHE A O 1
ATOM 2264 N N . TYR A 1 269 ? -5.577 8.261 29.846 1.00 87.38 269 TYR A N 1
ATOM 2265 C CA . TYR A 1 269 ? -5.641 7.770 28.465 1.00 87.38 269 TYR A CA 1
ATOM 2266 C C . TYR A 1 269 ? -6.709 6.701 28.245 1.00 87.38 269 TYR A C 1
ATOM 2268 O O . TYR A 1 269 ? -7.000 6.399 27.091 1.00 87.38 269 TYR A O 1
ATOM 2276 N N . GLU A 1 270 ? -7.307 6.173 29.317 1.00 91.31 270 GLU A N 1
ATOM 2277 C CA . GLU A 1 270 ? -8.506 5.339 29.226 1.00 91.31 270 GLU A CA 1
ATOM 2278 C C . GLU A 1 270 ? -9.687 6.195 28.753 1.00 91.31 270 GLU A C 1
ATOM 2280 O O . GLU A 1 270 ? -9.994 7.242 29.348 1.00 91.31 270 GLU A O 1
ATOM 2285 N N . ASP A 1 271 ? -10.368 5.716 27.723 1.00 93.06 271 ASP A N 1
ATOM 2286 C CA . ASP A 1 271 ? -11.473 6.379 27.047 1.00 93.06 271 ASP A CA 1
ATOM 2287 C C . ASP A 1 271 ? -12.483 5.347 26.509 1.00 93.06 271 ASP A C 1
ATOM 2289 O O . ASP A 1 271 ? -12.293 4.131 26.608 1.00 93.06 271 ASP A O 1
ATOM 2293 N N . VAL A 1 272 ? -13.582 5.832 25.939 1.00 94.12 272 VAL A N 1
ATOM 2294 C CA . VAL A 1 272 ? -14.541 5.030 25.181 1.00 94.12 272 VAL A CA 1
ATOM 2295 C C . VAL A 1 272 ? -14.565 5.526 23.745 1.00 94.12 272 VAL A C 1
ATOM 2297 O O . VAL A 1 272 ? -14.718 6.721 23.491 1.00 94.12 272 VAL A O 1
ATOM 2300 N N . LYS A 1 273 ? -14.459 4.602 22.791 1.00 94.56 273 LYS A N 1
ATOM 2301 C CA . LYS A 1 273 ? -14.474 4.932 21.369 1.00 94.56 273 LYS A CA 1
ATOM 2302 C C . LYS A 1 273 ? -15.500 4.109 20.608 1.00 94.56 273 LYS A C 1
ATOM 2304 O O . LYS A 1 273 ? -15.698 2.932 20.889 1.00 94.56 273 LYS A O 1
ATOM 2309 N N . GLU A 1 274 ? -16.146 4.757 19.644 1.00 95.00 274 GLU A N 1
ATOM 2310 C CA . GLU A 1 274 ? -17.061 4.099 18.721 1.00 95.00 274 GLU A CA 1
ATOM 2311 C C . GLU A 1 274 ? -16.291 3.439 17.573 1.00 95.00 274 GLU A C 1
ATOM 2313 O O . GLU A 1 274 ? -15.488 4.090 16.897 1.00 95.00 274 GLU A O 1
ATOM 2318 N N . PHE A 1 275 ? -16.587 2.164 17.340 1.00 96.44 275 PHE A N 1
ATOM 2319 C CA . PHE A 1 275 ? -16.152 1.398 16.181 1.00 96.44 275 PHE A CA 1
ATOM 2320 C C . PHE A 1 275 ? -17.363 0.686 15.585 1.00 96.44 275 PHE A C 1
ATOM 2322 O O . PHE A 1 275 ? -18.080 -0.022 16.288 1.00 96.44 275 PHE A O 1
ATOM 2329 N N . LEU A 1 276 ? -17.601 0.885 14.287 1.00 95.81 276 LEU A N 1
ATOM 2330 C CA . LEU A 1 276 ? -18.722 0.278 13.553 1.00 95.81 276 LEU A CA 1
ATOM 2331 C C . LEU A 1 276 ? -20.099 0.438 14.242 1.00 95.81 276 LEU A C 1
ATOM 2333 O O . LEU A 1 276 ? -20.940 -0.455 14.157 1.00 95.81 276 LEU A O 1
ATOM 2337 N N . GLY A 1 277 ? -20.333 1.577 14.905 1.00 93.19 277 GLY A N 1
ATOM 2338 C CA . GLY A 1 277 ? -21.589 1.890 15.599 1.00 93.19 277 GLY A CA 1
ATOM 2339 C C . GLY A 1 277 ? -21.705 1.344 17.026 1.00 93.19 277 GLY A C 1
ATOM 2340 O O . GLY A 1 277 ? -22.733 1.544 17.668 1.00 93.19 277 GLY A O 1
ATOM 2341 N N . GLU A 1 278 ? -20.674 0.673 17.545 1.00 95.19 278 GLU A N 1
ATOM 2342 C CA . GLU A 1 278 ? -20.654 0.124 18.901 1.00 95.19 278 GLU A CA 1
ATOM 2343 C C . GLU A 1 278 ? -19.528 0.744 19.737 1.00 95.19 278 GLU A C 1
ATOM 2345 O O . GLU A 1 278 ? -18.480 1.132 19.219 1.00 95.19 278 GLU A O 1
ATOM 2350 N N . LEU A 1 279 ? -19.740 0.849 21.051 1.00 96.12 279 LEU A N 1
ATOM 2351 C CA . LEU A 1 279 ? -18.792 1.482 21.967 1.00 96.12 279 LEU A CA 1
ATOM 2352 C C . LEU A 1 279 ? -17.850 0.453 22.597 1.00 96.12 279 LEU A C 1
ATOM 2354 O O . LEU A 1 279 ? -18.288 -0.557 23.151 1.00 96.12 279 LEU A O 1
ATOM 2358 N N . TYR A 1 280 ? -16.553 0.754 22.574 1.00 95.94 280 TYR A N 1
ATOM 2359 C CA . TYR A 1 280 ? -15.497 -0.072 23.154 1.00 95.94 280 TYR A CA 1
ATOM 2360 C C . TYR A 1 280 ? -14.619 0.739 24.099 1.00 95.94 280 TYR A C 1
ATOM 2362 O O . TYR A 1 280 ? -14.352 1.920 23.868 1.00 95.94 280 TYR A O 1
ATOM 2370 N N . HIS A 1 281 ? -14.156 0.084 25.162 1.00 94.00 281 HIS A N 1
ATOM 2371 C CA . HIS A 1 281 ? -13.088 0.606 26.000 1.00 94.00 281 HIS A CA 1
ATOM 2372 C C . HIS A 1 281 ? -11.818 0.752 25.160 1.00 94.00 281 HIS A C 1
ATOM 2374 O O . HIS A 1 281 ? -11.457 -0.167 24.424 1.00 94.00 281 HIS A O 1
ATOM 2380 N N . TYR A 1 282 ? -11.143 1.886 25.284 1.00 91.62 282 TYR A N 1
ATOM 2381 C CA . TYR A 1 282 ? -10.067 2.282 24.393 1.00 91.62 282 TYR A CA 1
ATOM 2382 C C . TYR A 1 282 ? -8.943 2.997 25.150 1.00 91.62 282 TYR A C 1
ATOM 2384 O O . TYR A 1 282 ? -9.220 3.901 25.935 1.00 91.62 282 TYR A O 1
ATOM 2392 N N . ASN A 1 283 ? -7.677 2.659 24.877 1.00 89.31 283 ASN A N 1
ATOM 2393 C CA . ASN A 1 283 ? -6.530 3.446 25.351 1.00 89.31 283 ASN A CA 1
ATOM 2394 C C . ASN A 1 283 ? -5.570 3.796 24.206 1.00 89.31 283 ASN A C 1
ATOM 2396 O O . ASN A 1 283 ? -4.779 2.975 23.753 1.00 89.31 283 ASN A O 1
ATOM 2400 N N . ILE A 1 284 ? -5.579 5.058 23.771 1.00 80.62 284 ILE A N 1
ATOM 2401 C CA . ILE A 1 284 ? -4.773 5.503 22.620 1.00 80.62 284 ILE A CA 1
ATOM 2402 C C . ILE A 1 284 ? -3.268 5.580 22.882 1.00 80.62 284 ILE A C 1
ATOM 2404 O O . ILE A 1 284 ? -2.478 5.575 21.936 1.00 80.62 284 ILE A O 1
ATOM 2408 N N . ARG A 1 285 ? -2.845 5.771 24.135 1.00 81.44 285 ARG A N 1
ATOM 2409 C CA . ARG A 1 285 ? -1.454 6.149 24.417 1.00 81.44 285 ARG A CA 1
ATOM 2410 C C . ARG A 1 285 ? -0.607 4.960 24.814 1.00 81.44 285 ARG A C 1
ATOM 2412 O O . ARG A 1 285 ? 0.551 4.890 24.413 1.00 81.44 285 ARG A O 1
ATOM 2419 N N . GLU A 1 286 ? -1.172 4.069 25.611 1.00 82.38 286 GLU A N 1
ATOM 2420 C CA . GLU A 1 286 ? -0.440 2.945 26.187 1.00 82.38 286 GLU A CA 1
ATOM 2421 C C . GLU A 1 286 ? -0.703 1.644 25.432 1.00 82.38 286 GLU A C 1
ATOM 2423 O O . GLU A 1 286 ? 0.128 0.743 25.483 1.00 82.38 286 GLU A O 1
ATOM 2428 N N . ASN A 1 287 ? -1.799 1.564 24.670 1.00 87.38 287 ASN A N 1
ATOM 2429 C CA . ASN A 1 287 ? -2.124 0.391 23.875 1.00 87.38 287 ASN A CA 1
ATOM 2430 C C . ASN A 1 287 ? -1.927 0.660 22.372 1.00 87.38 287 ASN A C 1
ATOM 2432 O O . ASN A 1 287 ? -2.703 1.362 21.720 1.00 87.38 287 ASN A O 1
ATOM 2436 N N . VAL A 1 288 ? -0.857 0.084 21.812 1.00 88.62 288 VAL A N 1
ATOM 2437 C CA . VAL A 1 288 ? -0.491 0.234 20.393 1.00 88.62 288 VAL A CA 1
ATOM 2438 C C . VAL A 1 288 ? -1.575 -0.325 19.470 1.00 88.62 288 VAL A C 1
ATOM 2440 O O . VAL A 1 288 ? -1.900 0.324 18.475 1.00 88.62 288 VAL A O 1
ATOM 2443 N N . ARG A 1 289 ? -2.180 -1.469 19.822 1.00 93.06 289 ARG A N 1
ATOM 2444 C CA . ARG A 1 289 ? -3.280 -2.086 19.065 1.00 93.06 289 ARG A CA 1
ATOM 2445 C C . ARG A 1 289 ? -4.453 -1.132 18.938 1.00 93.06 289 ARG A C 1
ATOM 2447 O O . ARG A 1 289 ? -4.934 -0.902 17.835 1.00 93.06 289 ARG A O 1
ATOM 2454 N N . ASP A 1 290 ? -4.898 -0.581 20.063 1.00 93.31 290 ASP A N 1
ATOM 2455 C CA . ASP A 1 290 ? -6.043 0.321 20.113 1.00 93.31 290 ASP A CA 1
ATOM 2456 C C . ASP A 1 290 ? -5.755 1.557 19.244 1.00 93.31 290 ASP A C 1
ATOM 2458 O O . ASP A 1 290 ? -6.503 1.857 18.310 1.00 93.31 290 ASP A O 1
ATOM 2462 N N . LYS A 1 291 ? -4.606 2.212 19.453 1.00 91.94 291 LYS A N 1
ATOM 2463 C CA . LYS A 1 291 ? -4.161 3.348 18.631 1.00 91.94 291 LYS A CA 1
ATOM 2464 C C . LYS A 1 291 ? -4.178 3.035 17.131 1.00 91.94 291 LYS A C 1
ATOM 2466 O O . LYS A 1 291 ? -4.702 3.828 16.345 1.00 91.94 291 LYS A O 1
ATOM 2471 N N . ASN A 1 292 ? -3.605 1.904 16.726 1.00 93.81 292 ASN A N 1
ATOM 2472 C CA . ASN A 1 292 ? -3.546 1.507 15.321 1.00 93.81 292 ASN A CA 1
ATOM 2473 C C . ASN A 1 292 ? -4.941 1.177 14.774 1.00 93.81 292 ASN A C 1
ATOM 2475 O O . ASN A 1 292 ? -5.253 1.575 13.651 1.00 93.81 292 ASN A O 1
ATOM 2479 N N . LEU A 1 293 ? -5.814 0.554 15.574 1.00 95.94 293 LEU A N 1
ATOM 2480 C CA . LEU A 1 293 ? -7.203 0.280 15.200 1.00 95.94 293 LEU A CA 1
ATOM 2481 C C . LEU A 1 293 ? -7.977 1.576 14.946 1.00 95.94 293 LEU A C 1
ATOM 2483 O O . LEU A 1 293 ? -8.742 1.656 13.988 1.00 95.94 293 LEU A O 1
ATOM 2487 N N . TYR A 1 294 ? -7.755 2.614 15.754 1.00 94.75 294 TYR A N 1
ATOM 2488 C CA . TYR A 1 294 ? -8.378 3.920 15.539 1.00 94.75 294 TYR A CA 1
ATOM 2489 C C . TYR A 1 294 ? -7.988 4.539 14.191 1.00 94.75 294 TYR A C 1
ATOM 2491 O O . TYR A 1 294 ? -8.863 4.929 13.414 1.00 94.75 294 TYR A O 1
ATOM 2499 N N . TYR A 1 295 ? -6.693 4.591 13.869 1.00 94.75 295 TYR A N 1
ATOM 2500 C CA . TYR A 1 295 ? -6.246 5.107 12.569 1.00 94.75 295 TYR A CA 1
ATOM 2501 C C . TYR A 1 295 ? -6.693 4.219 11.402 1.00 94.75 295 TYR A C 1
ATOM 2503 O O . TYR A 1 295 ? -6.991 4.725 10.317 1.00 94.75 295 TYR A O 1
ATOM 2511 N N . PHE A 1 296 ? -6.788 2.910 11.625 1.00 97.31 296 PHE A N 1
ATOM 2512 C CA . PHE A 1 296 ? -7.314 1.965 10.651 1.00 97.31 296 PHE A CA 1
ATOM 2513 C C . PHE A 1 296 ? -8.814 2.174 10.384 1.00 97.31 296 PHE A C 1
ATOM 2515 O O . PHE A 1 296 ? -9.217 2.224 9.225 1.00 97.31 296 PHE A O 1
ATOM 2522 N N . GLN A 1 297 ? -9.625 2.423 11.418 1.00 97.38 297 GLN A N 1
ATOM 2523 C CA . GLN A 1 297 ? -11.040 2.794 11.282 1.00 97.38 297 GLN A CA 1
ATOM 2524 C C . GLN A 1 297 ? -11.211 4.102 10.497 1.00 97.38 297 GLN A C 1
ATOM 2526 O O . GLN A 1 297 ? -12.106 4.190 9.659 1.00 97.38 297 GLN A O 1
ATOM 2531 N N . LEU A 1 298 ? -10.367 5.118 10.731 1.00 96.56 298 LEU A N 1
ATOM 2532 C CA . LEU A 1 298 ? -10.408 6.367 9.955 1.00 96.56 298 LEU A CA 1
ATOM 2533 C C . LEU A 1 298 ? -10.121 6.122 8.468 1.00 96.56 298 LEU A C 1
ATOM 2535 O O . LEU A 1 298 ? -10.818 6.661 7.609 1.00 96.56 298 LEU A O 1
ATOM 2539 N N . PHE A 1 299 ? -9.127 5.284 8.173 1.00 97.88 299 PHE A N 1
ATOM 2540 C CA . PHE A 1 299 ? -8.801 4.871 6.810 1.00 97.88 299 PHE A CA 1
ATOM 2541 C C . PHE A 1 299 ? -9.956 4.106 6.145 1.00 97.88 299 PHE A C 1
ATOM 2543 O O . PHE A 1 299 ? -10.363 4.454 5.038 1.00 97.88 299 PHE A O 1
ATOM 2550 N N . TYR A 1 300 ? -10.541 3.131 6.843 1.00 98.44 300 TYR A N 1
ATOM 2551 C CA . TYR A 1 300 ? -11.726 2.409 6.382 1.00 98.44 300 TYR A CA 1
ATOM 2552 C C . TYR A 1 300 ? -12.915 3.349 6.130 1.00 98.44 300 TYR A C 1
ATOM 2554 O O . TYR A 1 300 ? -13.551 3.250 5.087 1.00 98.44 300 TYR A O 1
ATOM 2562 N N . ASN A 1 301 ? -13.196 4.292 7.036 1.00 98.19 301 ASN A N 1
ATOM 2563 C CA . ASN A 1 301 ? -14.302 5.241 6.878 1.00 98.19 301 ASN A CA 1
ATOM 2564 C C . ASN A 1 301 ? -14.123 6.108 5.630 1.00 98.19 301 ASN A C 1
ATOM 2566 O O . ASN A 1 301 ? -15.087 6.331 4.897 1.00 98.19 301 ASN A O 1
ATOM 2570 N N . HIS A 1 302 ? -12.894 6.573 5.386 1.00 97.44 302 HIS A N 1
ATOM 2571 C CA . HIS A 1 302 ? -12.564 7.338 4.191 1.00 97.44 302 HIS A CA 1
ATOM 2572 C C . HIS A 1 302 ? -12.840 6.517 2.927 1.00 97.44 302 HIS A C 1
ATOM 2574 O O . HIS A 1 302 ? -13.643 6.938 2.099 1.00 97.44 302 HIS A O 1
ATOM 2580 N N . LEU A 1 303 ? -12.274 5.310 2.829 1.00 98.19 303 LEU A N 1
ATOM 2581 C CA . LEU A 1 303 ? -12.489 4.442 1.671 1.00 98.19 303 LEU A CA 1
ATOM 2582 C C . LEU A 1 303 ? -13.962 4.044 1.498 1.00 98.19 303 LEU A C 1
ATOM 2584 O O . LEU A 1 303 ? -14.481 4.098 0.389 1.00 98.19 303 LEU A O 1
ATOM 2588 N N . LYS A 1 304 ? -14.682 3.727 2.576 1.00 98.31 304 LYS A N 1
ATOM 2589 C CA . LYS A 1 304 ? -16.115 3.407 2.509 1.00 98.31 304 LYS A CA 1
ATOM 2590 C C . LYS A 1 304 ? -16.948 4.582 1.992 1.00 98.31 304 LYS A C 1
ATOM 2592 O O . LYS A 1 304 ? -17.899 4.350 1.247 1.00 98.31 304 LYS A O 1
ATOM 2597 N N . SER A 1 305 ? -16.622 5.822 2.369 1.00 98.19 305 SER A N 1
ATOM 2598 C CA . SER A 1 305 ? -17.288 7.013 1.813 1.00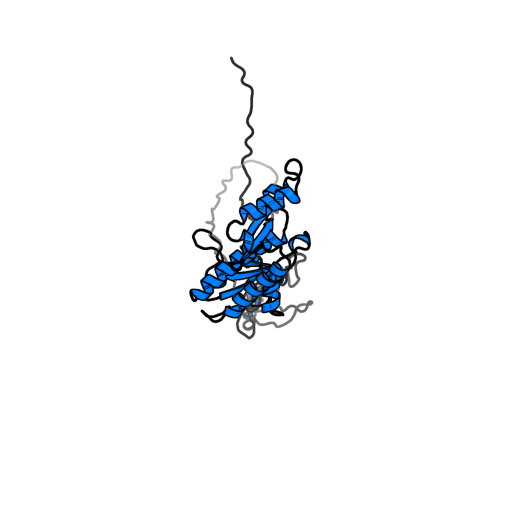 98.19 305 SER A CA 1
ATOM 2599 C C . SER A 1 305 ? -16.967 7.173 0.331 1.00 98.19 305 SER A C 1
ATOM 2601 O O . SER A 1 305 ? -17.878 7.282 -0.483 1.00 98.19 305 SER A O 1
ATOM 2603 N N . SER A 1 306 ? -15.689 7.087 -0.038 1.00 98.00 306 SER A N 1
ATOM 2604 C CA . SER A 1 306 ? -15.245 7.232 -1.427 1.00 98.00 306 SER A CA 1
ATOM 2605 C C . SER A 1 306 ? -15.821 6.159 -2.352 1.00 98.00 306 SER A C 1
ATOM 2607 O O . SER A 1 306 ? -16.208 6.467 -3.476 1.00 98.00 306 SER A O 1
ATOM 2609 N N . PHE A 1 307 ? -15.954 4.918 -1.878 1.00 98.25 307 PHE A N 1
ATOM 2610 C CA . PHE A 1 307 ? -16.647 3.857 -2.609 1.00 98.25 307 PHE A CA 1
ATOM 2611 C C . PHE A 1 307 ? -18.107 4.234 -2.885 1.00 98.25 307 PHE A C 1
ATOM 2613 O O . PHE A 1 307 ? -18.550 4.173 -4.028 1.00 98.25 307 PHE A O 1
ATOM 2620 N N . LYS A 1 308 ? -18.841 4.691 -1.859 1.00 97.69 308 LYS A N 1
ATOM 2621 C CA . LYS A 1 308 ? -20.247 5.120 -1.989 1.00 97.69 308 LYS A CA 1
ATOM 2622 C C . LYS A 1 308 ? -20.426 6.323 -2.912 1.00 97.69 308 LYS A C 1
ATOM 2624 O O . LYS A 1 308 ? -21.466 6.453 -3.549 1.00 97.69 308 LYS A O 1
ATOM 2629 N N . GLU A 1 309 ? -19.435 7.204 -2.958 1.00 98.12 309 GLU A N 1
ATOM 2630 C CA . GLU A 1 309 ? -19.400 8.365 -3.850 1.00 98.12 309 GLU A CA 1
ATOM 2631 C C . GLU A 1 309 ? -18.988 7.997 -5.290 1.00 98.12 309 GLU A C 1
ATOM 2633 O O . GLU A 1 309 ? -19.009 8.855 -6.170 1.00 98.12 309 GLU A O 1
ATOM 2638 N N . GLY A 1 310 ? -18.657 6.727 -5.559 1.00 97.81 310 GLY A N 1
ATOM 2639 C CA . GLY A 1 310 ? -18.320 6.241 -6.894 1.00 97.81 310 GLY A CA 1
ATOM 2640 C C . GLY A 1 310 ? -16.912 6.627 -7.347 1.00 97.81 310 GLY A C 1
ATOM 2641 O O . GLY A 1 310 ? -16.684 6.812 -8.542 1.00 97.81 310 GLY A O 1
ATOM 2642 N N . PHE A 1 311 ? -15.956 6.764 -6.426 1.00 98.06 311 PHE A N 1
ATOM 2643 C CA . PHE A 1 311 ? -14.557 6.967 -6.804 1.00 98.06 311 PHE A CA 1
ATOM 2644 C C . PHE A 1 311 ? -13.908 5.657 -7.284 1.00 98.06 311 PHE A C 1
ATOM 2646 O O . PHE A 1 311 ? -14.220 4.580 -6.761 1.00 98.06 311 PHE A O 1
ATOM 2653 N N . PRO A 1 312 ? -12.979 5.727 -8.255 1.00 98.25 312 PRO A N 1
ATOM 2654 C CA . PRO A 1 312 ? -12.097 4.608 -8.564 1.00 98.25 312 PRO A CA 1
ATOM 2655 C C . PRO A 1 312 ? -11.106 4.359 -7.419 1.00 98.25 312 PRO A C 1
ATOM 2657 O O . PRO A 1 312 ? -10.890 5.225 -6.566 1.00 98.25 312 PRO A O 1
ATOM 2660 N N . LEU A 1 313 ? -10.456 3.196 -7.440 1.00 98.50 313 LEU A N 1
ATOM 2661 C CA . LEU A 1 313 ? -9.381 2.862 -6.507 1.00 98.50 313 LEU A CA 1
ATOM 2662 C C . LEU A 1 313 ? -8.108 2.490 -7.264 1.00 98.50 313 LEU A C 1
ATOM 2664 O O . LEU A 1 313 ? -8.114 1.597 -8.111 1.00 98.50 313 LEU A O 1
ATOM 2668 N N . TYR A 1 314 ? -7.009 3.142 -6.899 1.00 98.31 314 TYR A N 1
ATOM 2669 C CA . TYR A 1 314 ? -5.667 2.847 -7.381 1.00 98.31 314 TYR A CA 1
ATOM 2670 C C . TYR A 1 314 ? -4.833 2.283 -6.233 1.00 98.31 314 TYR A C 1
ATOM 2672 O O . TYR A 1 314 ? -4.742 2.887 -5.160 1.00 98.31 314 TYR A O 1
ATOM 2680 N N . ILE A 1 315 ? -4.189 1.145 -6.479 1.00 97.75 315 ILE A N 1
ATOM 2681 C CA . ILE A 1 315 ? -3.171 0.562 -5.605 1.00 97.75 315 ILE A CA 1
ATOM 2682 C C . ILE A 1 315 ? -1.874 0.565 -6.396 1.00 97.75 315 ILE A C 1
ATOM 2684 O O . ILE A 1 315 ? -1.716 -0.215 -7.330 1.00 97.75 315 ILE A O 1
ATOM 2688 N N . THR A 1 316 ? -0.968 1.471 -6.053 1.00 95.50 316 THR A N 1
ATOM 2689 C CA . THR A 1 316 ? 0.256 1.694 -6.830 1.00 95.50 316 THR A CA 1
ATOM 2690 C C . THR A 1 316 ? 1.459 1.154 -6.082 1.00 95.50 316 THR A C 1
ATOM 2692 O O . THR A 1 316 ? 1.701 1.573 -4.952 1.00 95.50 316 THR A O 1
ATOM 2695 N N . ALA A 1 317 ? 2.237 0.272 -6.703 1.00 92.81 317 ALA A N 1
ATOM 2696 C CA . ALA A 1 317 ? 3.535 -0.118 -6.173 1.00 92.81 317 ALA A CA 1
ATOM 2697 C C . ALA A 1 317 ? 4.536 1.026 -6.394 1.00 92.81 317 ALA A C 1
ATOM 2699 O O . ALA A 1 317 ? 4.745 1.459 -7.533 1.00 92.81 317 ALA A O 1
ATOM 2700 N N . ALA A 1 318 ? 5.118 1.527 -5.303 1.00 87.31 318 ALA A N 1
ATOM 2701 C CA . ALA A 1 318 ? 5.972 2.706 -5.309 1.00 87.31 318 ALA A CA 1
ATOM 2702 C C . ALA A 1 318 ? 7.375 2.394 -4.785 1.00 87.31 318 ALA A C 1
ATOM 2704 O O . ALA A 1 318 ? 7.574 1.783 -3.726 1.00 87.31 318 ALA A O 1
ATOM 2705 N N . THR A 1 319 ? 8.362 2.862 -5.535 1.00 82.62 319 THR A N 1
ATOM 2706 C CA . THR A 1 319 ? 9.778 2.775 -5.189 1.00 82.62 319 THR A CA 1
ATOM 2707 C C . THR A 1 319 ? 10.177 3.956 -4.301 1.00 82.62 319 THR A C 1
ATOM 2709 O O . THR A 1 319 ? 9.414 4.901 -4.109 1.00 82.62 319 THR A O 1
ATOM 2712 N N . ILE A 1 320 ? 11.387 3.934 -3.740 1.00 74.94 320 ILE A N 1
ATOM 2713 C CA . ILE A 1 320 ? 11.921 5.083 -2.982 1.00 74.94 320 ILE A CA 1
ATOM 2714 C C . ILE A 1 320 ? 12.091 6.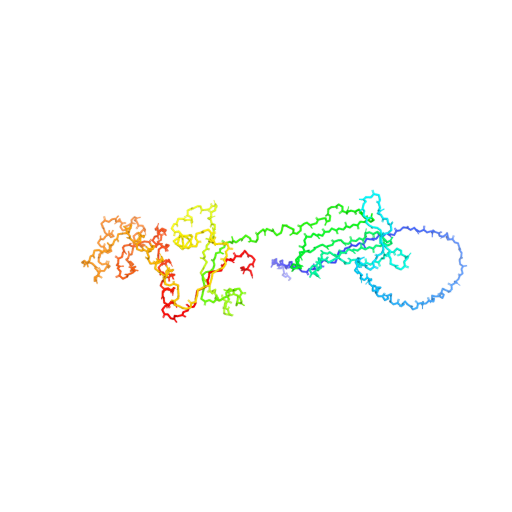323 -3.880 1.00 74.94 320 ILE A C 1
ATOM 2716 O O . ILE A 1 320 ? 12.010 7.446 -3.390 1.00 74.94 320 ILE A O 1
ATOM 2720 N N . GLU A 1 321 ? 12.360 6.140 -5.176 1.00 70.31 321 GLU A N 1
ATOM 2721 C CA . GLU A 1 321 ? 12.567 7.262 -6.099 1.00 70.31 321 GLU A CA 1
ATOM 2722 C C . GLU A 1 321 ? 11.244 7.914 -6.504 1.00 70.31 321 GLU A C 1
ATOM 2724 O O . GLU A 1 321 ? 11.186 9.134 -6.559 1.00 70.31 321 GLU A O 1
ATOM 2729 N N . ASP A 1 322 ? 10.169 7.131 -6.660 1.00 71.12 322 ASP A N 1
ATOM 2730 C CA . ASP A 1 322 ? 8.821 7.656 -6.946 1.00 71.12 322 ASP A CA 1
ATOM 2731 C C . ASP A 1 322 ? 8.291 8.585 -5.839 1.00 71.12 322 ASP A C 1
ATOM 2733 O O . ASP A 1 322 ? 7.333 9.327 -6.045 1.00 71.12 322 ASP A O 1
ATOM 2737 N N . GLN A 1 323 ? 8.889 8.518 -4.646 1.00 65.31 323 GLN A N 1
ATOM 2738 C CA . GLN A 1 323 ? 8.516 9.307 -3.471 1.00 65.31 323 GLN A CA 1
ATOM 2739 C C . GLN A 1 323 ? 9.243 10.656 -3.368 1.00 65.31 323 GLN A C 1
ATOM 2741 O O . GLN A 1 323 ? 8.914 11.437 -2.471 1.00 65.31 323 GLN A O 1
ATOM 2746 N N . LYS A 1 324 ? 10.251 10.911 -4.209 1.00 65.19 324 LYS A N 1
ATOM 2747 C CA . LYS A 1 324 ? 11.026 12.161 -4.218 1.00 65.19 324 LYS A CA 1
ATOM 2748 C C . LYS A 1 324 ? 10.487 13.134 -5.252 1.00 65.19 324 LYS A C 1
ATOM 2750 O O . LYS A 1 324 ? 10.546 14.348 -4.952 1.00 65.19 324 LYS A O 1
#

Foldseek 3Di:
DDDDDDDDDDDDDDDDDDDPDDDDDDDDDDDDDDDDDDDDDDDPPPPPPDDPDDPDPFDEEEPVQWDFPDAPPVRHTQTDHPNFGDAGKYWYADPVGATAWIFGDDRRFGAFKIWGADSVRHTAWMFGDHRNHTDPPRIDGPVPPVPLQQFWKWKFLDDCVVVNQADPVRDGGTDTDGPDADPPCNVVVPQSLVNVLQCVVCPPCHLPFKDKFFFLRVVVSLVSLLVSLVVLCVVFAFQDPVCPVPVVVVLVVVLVVPDDPVPDPQSVQFDWDDDPNTITTAGCPPDPNRVSSVVSSVVSVVVVVCSVVRGMIMTGRDGPVSND

Radius of gyration: 36.54 Å; chains: 1; bounding box: 104×71×89 Å

Secondary structure (DSSP, 8-state):
----------PPP----------------------------------------PPP---EEEGGGSEEEEE-TTS-EEEEETTEE--EEEEEE-TTSSEEEEEEEETTEEEEEEEEE-TTS-EEEEEEEETTEE-TT--EETT------EEEEEEESS-HHHH-SB-TTS-B-EEEEESS--SS-GGGGTT-HHHHHHHHHHGGGTTTS-EEE-TT--HHHHHHHHHHHHHHHTTS-BPPGGGTT-HHHHHHHHHHHH--TTT-GGGGTEEEEEETTEEEEEETTT-HHHHHHHHHHHHHHHHHHHHHTT--EEEEEEESSTT-